Protein AF-A0AAW9K6A4-F1 (afdb_monomer_lite)

Structure (mmCIF, N/CA/C/O backbone):
data_AF-A0AAW9K6A4-F1
#
_entry.id   AF-A0AAW9K6A4-F1
#
loop_
_atom_site.group_PDB
_atom_site.id
_atom_site.type_symbol
_atom_site.label_atom_id
_atom_site.label_alt_id
_atom_site.label_comp_id
_atom_site.label_asym_id
_atom_site.label_entity_id
_atom_site.label_seq_id
_atom_site.pdbx_PDB_ins_code
_atom_site.Cartn_x
_atom_site.Cartn_y
_atom_site.Cartn_z
_atom_site.occupancy
_atom_site.B_iso_or_equiv
_atom_site.auth_seq_id
_atom_site.auth_comp_id
_atom_site.auth_asym_id
_atom_site.auth_atom_id
_atom_site.pdbx_PDB_model_num
ATOM 1 N N . VAL A 1 1 ? -2.936 9.808 -4.367 1.00 63.47 1 VAL A N 1
ATOM 2 C CA . VAL A 1 1 ? -3.849 8.699 -4.768 1.00 63.47 1 VAL A CA 1
ATOM 3 C C . VAL A 1 1 ? -3.980 7.759 -3.569 1.00 63.47 1 VAL A C 1
ATOM 5 O O . VAL A 1 1 ? -3.020 7.691 -2.829 1.00 63.47 1 VAL A O 1
ATOM 8 N N . ASN A 1 2 ? -5.131 7.119 -3.307 1.00 85.81 2 ASN A N 1
ATOM 9 C CA . ASN A 1 2 ? -5.320 6.170 -2.176 1.00 85.81 2 ASN A CA 1
ATOM 10 C C . ASN A 1 2 ? -5.729 4.769 -2.672 1.00 85.81 2 ASN A C 1
ATOM 12 O O . ASN A 1 2 ? -6.499 4.055 -2.023 1.00 85.81 2 ASN A O 1
ATOM 16 N N . TYR A 1 3 ? -5.276 4.411 -3.867 1.00 94.19 3 TYR A N 1
ATOM 17 C CA . TYR A 1 3 ? -5.643 3.191 -4.569 1.00 94.19 3 TYR A CA 1
ATOM 18 C C . TYR A 1 3 ? -4.377 2.481 -5.034 1.00 94.19 3 TYR A C 1
ATOM 20 O O . TYR A 1 3 ? -3.333 3.110 -5.205 1.00 94.19 3 TYR A O 1
ATOM 28 N N . VAL A 1 4 ? -4.490 1.171 -5.223 1.00 95.75 4 VAL A N 1
ATOM 29 C CA . VAL A 1 4 ? -3.506 0.379 -5.966 1.00 95.75 4 VAL A CA 1
ATOM 30 C C . VAL A 1 4 ? -3.343 0.987 -7.363 1.00 95.75 4 VAL A C 1
ATOM 32 O O . VAL A 1 4 ? -4.348 1.358 -7.965 1.00 95.75 4 VAL A O 1
ATOM 35 N N . CYS A 1 5 ? -2.112 1.062 -7.882 1.00 96.94 5 CYS A N 1
ATOM 36 C CA . CYS A 1 5 ? -1.871 1.408 -9.286 1.00 96.94 5 CYS A CA 1
ATOM 37 C C . CYS A 1 5 ? -2.542 0.349 -10.170 1.00 96.94 5 CYS A C 1
ATOM 39 O O . CYS A 1 5 ? -2.074 -0.780 -10.264 1.00 96.94 5 CYS A O 1
ATOM 41 N N . ASP A 1 6 ? -3.679 0.682 -10.761 1.00 96.56 6 ASP A N 1
ATOM 42 C CA . ASP A 1 6 ? -4.501 -0.199 -11.594 1.00 96.56 6 ASP A CA 1
ATOM 43 C C . ASP A 1 6 ? -4.410 0.143 -13.085 1.00 96.56 6 ASP A C 1
ATOM 45 O O . ASP A 1 6 ? -4.901 -0.609 -13.925 1.00 96.56 6 ASP A O 1
ATOM 49 N N . ASP A 1 7 ? -3.740 1.239 -13.414 1.00 97.31 7 ASP A N 1
ATOM 50 C CA . ASP A 1 7 ? -3.445 1.674 -14.767 1.00 97.31 7 ASP A CA 1
ATOM 51 C C . ASP A 1 7 ? -2.019 2.222 -14.808 1.00 97.31 7 ASP A C 1
ATOM 53 O O . ASP A 1 7 ? -1.652 3.093 -14.013 1.00 97.31 7 ASP A O 1
ATOM 57 N N . LEU A 1 8 ? -1.206 1.683 -15.713 1.00 98.31 8 LEU A N 1
ATOM 58 C CA . LEU A 1 8 ? 0.147 2.153 -15.957 1.00 98.31 8 LEU A CA 1
ATOM 59 C C . LEU A 1 8 ? 0.409 2.208 -17.459 1.00 98.31 8 LEU A C 1
ATOM 61 O O . LEU A 1 8 ? 0.337 1.197 -18.159 1.00 98.31 8 LEU A O 1
ATOM 65 N N . ARG A 1 9 ? 0.782 3.398 -17.930 1.00 98.31 9 ARG A N 1
ATOM 66 C CA . ARG A 1 9 ? 1.249 3.646 -19.292 1.00 98.31 9 ARG A CA 1
ATOM 67 C C . ARG A 1 9 ? 2.759 3.846 -19.281 1.00 98.31 9 ARG A C 1
ATOM 69 O O . ARG A 1 9 ? 3.253 4.723 -18.578 1.00 98.31 9 ARG A O 1
ATOM 76 N N . VAL A 1 10 ? 3.473 3.072 -20.091 1.00 97.94 10 VAL A N 1
ATOM 77 C CA . VAL A 1 10 ? 4.931 3.163 -20.249 1.00 97.94 10 VAL A CA 1
ATOM 78 C C . VAL A 1 10 ? 5.250 3.438 -21.708 1.00 97.94 10 VAL A C 1
ATOM 80 O O . VAL A 1 10 ? 4.680 2.807 -22.592 1.00 97.94 10 VAL A O 1
ATOM 83 N N . VAL A 1 11 ? 6.144 4.389 -21.967 1.00 96.94 11 VAL A N 1
ATOM 84 C CA . VAL A 1 11 ? 6.520 4.789 -23.326 1.00 96.94 11 VAL A CA 1
ATOM 85 C C . VAL A 1 11 ? 8.020 4.611 -23.505 1.00 96.94 11 VAL A C 1
ATOM 87 O O . VAL A 1 11 ? 8.814 5.255 -22.821 1.00 96.94 11 VAL A O 1
ATOM 90 N N . PHE A 1 12 ? 8.404 3.759 -24.449 1.00 96.31 12 PHE A N 1
ATOM 91 C CA . PHE A 1 12 ? 9.786 3.558 -24.862 1.00 96.31 12 PHE A CA 1
ATOM 92 C C . PHE A 1 12 ? 10.032 4.272 -26.184 1.00 96.31 12 PHE A C 1
ATOM 94 O O . PHE A 1 12 ? 9.428 3.926 -27.194 1.00 96.31 12 PHE A O 1
ATOM 101 N N . LYS A 1 13 ? 10.958 5.234 -26.197 1.00 94.44 13 LYS A N 1
ATOM 102 C CA . LYS A 1 13 ? 11.457 5.847 -27.435 1.00 94.44 13 LYS A CA 1
AT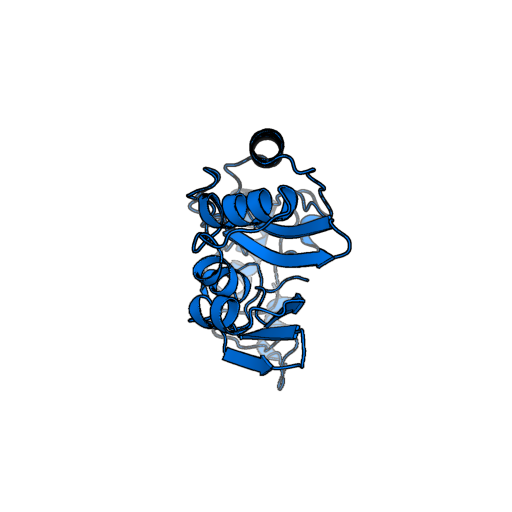OM 103 C C . LYS A 1 13 ? 12.622 5.017 -27.955 1.00 94.44 13 LYS A C 1
ATOM 105 O O . LYS A 1 13 ? 13.724 5.090 -27.412 1.00 94.44 13 LYS A O 1
ATOM 110 N N . THR A 1 14 ? 12.368 4.189 -28.960 1.00 93.81 14 THR A N 1
ATOM 111 C CA . THR A 1 14 ? 13.347 3.237 -29.487 1.00 93.81 14 THR A CA 1
ATOM 112 C C . THR A 1 14 ? 13.048 2.873 -30.935 1.00 93.81 14 THR A C 1
ATOM 114 O O . THR A 1 14 ? 11.895 2.825 -31.350 1.00 93.81 14 THR A O 1
ATOM 117 N N . LYS A 1 15 ? 14.110 2.568 -31.686 1.00 93.19 15 LYS A N 1
ATOM 118 C CA . LYS A 1 15 ? 14.020 1.940 -33.013 1.00 93.19 15 LYS A CA 1
ATOM 119 C C . LYS A 1 15 ? 13.958 0.419 -32.933 1.00 93.19 15 LYS A C 1
ATOM 121 O O . LYS A 1 15 ? 13.510 -0.237 -33.863 1.00 93.19 15 LYS A O 1
ATOM 126 N N . ASP A 1 16 ? 14.435 -0.129 -31.822 1.00 94.44 16 ASP A N 1
ATOM 127 C CA . ASP A 1 16 ? 14.441 -1.557 -31.545 1.00 94.44 16 ASP A CA 1
ATOM 128 C C . ASP A 1 16 ? 13.122 -1.945 -30.870 1.00 94.44 16 ASP A C 1
ATOM 130 O O . ASP A 1 16 ? 13.032 -2.110 -29.651 1.00 94.44 16 ASP A O 1
ATOM 134 N N . ILE A 1 17 ? 12.064 -1.951 -31.680 1.00 94.94 17 ILE A N 1
ATOM 135 C CA . ILE A 1 17 ? 10.696 -2.247 -31.248 1.00 94.94 17 ILE A CA 1
ATOM 136 C C . ILE A 1 17 ? 10.582 -3.711 -30.804 1.00 94.94 17 ILE A C 1
ATOM 138 O O . ILE A 1 17 ? 9.987 -3.992 -29.762 1.00 94.94 17 ILE A O 1
ATOM 142 N N . ASP A 1 18 ? 11.195 -4.626 -31.557 1.00 95.19 18 ASP A N 1
ATOM 143 C CA . ASP A 1 18 ? 11.116 -6.068 -31.313 1.00 95.19 18 ASP A CA 1
ATOM 144 C C . ASP A 1 18 ? 11.696 -6.449 -29.947 1.00 95.19 18 ASP A C 1
ATOM 146 O O . ASP A 1 18 ? 11.116 -7.273 -29.235 1.00 95.19 18 ASP A O 1
ATOM 150 N N . ASN A 1 19 ? 12.787 -5.796 -29.529 1.00 96.06 19 ASN A N 1
ATOM 151 C CA . ASN A 1 19 ? 13.343 -5.993 -28.197 1.00 96.06 19 ASN A CA 1
ATOM 152 C C . ASN A 1 19 ? 12.328 -5.629 -27.102 1.00 96.06 19 ASN A C 1
ATOM 154 O O . ASN A 1 19 ? 12.059 -6.455 -26.236 1.00 96.06 19 ASN A O 1
ATOM 158 N N . ILE A 1 20 ? 11.673 -4.463 -27.170 1.00 97.75 20 ILE A N 1
ATOM 159 C CA . ILE A 1 20 ? 10.656 -4.075 -26.170 1.00 97.75 20 ILE A CA 1
ATOM 160 C C . ILE A 1 20 ? 9.490 -5.065 -26.149 1.00 97.75 20 ILE A C 1
ATOM 162 O O . ILE A 1 20 ? 9.064 -5.497 -25.074 1.00 97.75 20 ILE A O 1
ATOM 166 N N . ILE A 1 21 ? 8.994 -5.470 -27.321 1.00 96.88 21 ILE A N 1
ATOM 167 C CA . ILE A 1 21 ? 7.895 -6.440 -27.426 1.00 96.88 21 ILE A CA 1
ATOM 168 C C . ILE A 1 21 ? 8.276 -7.771 -26.765 1.00 96.88 21 ILE A C 1
ATOM 170 O O . ILE A 1 21 ? 7.451 -8.352 -26.061 1.00 96.88 21 ILE A O 1
ATOM 174 N N . SER A 1 22 ? 9.523 -8.227 -26.918 1.00 97.38 22 SER A N 1
ATOM 175 C CA . SER A 1 22 ? 9.984 -9.505 -26.357 1.00 97.38 22 SER A CA 1
ATOM 176 C C . SER A 1 22 ? 9.910 -9.583 -24.819 1.00 97.38 22 SER A C 1
ATOM 178 O O . SER A 1 22 ? 9.692 -10.669 -24.268 1.00 97.38 22 SER A O 1
ATOM 180 N N . TYR A 1 23 ? 10.016 -8.441 -24.128 1.00 98.00 23 TYR A N 1
AT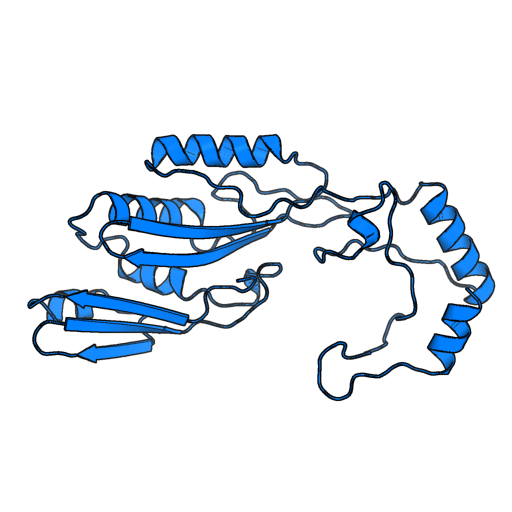OM 181 C CA . TYR A 1 23 ? 9.881 -8.334 -22.668 1.00 98.00 23 TYR A CA 1
ATOM 182 C C . TYR A 1 23 ? 8.431 -8.092 -22.211 1.00 98.00 23 TYR A C 1
ATOM 184 O O . TYR A 1 23 ? 8.081 -8.444 -21.089 1.00 98.00 23 TYR A O 1
ATOM 192 N N . SER A 1 24 ? 7.560 -7.559 -23.074 1.00 97.62 24 SER A N 1
ATOM 193 C CA . SER A 1 24 ? 6.229 -7.016 -22.731 1.00 97.62 24 SER A CA 1
ATOM 194 C C . SER A 1 24 ? 5.124 -8.071 -22.525 1.00 97.62 24 SER A C 1
ATOM 196 O O . SER A 1 24 ? 4.004 -7.924 -23.015 1.00 97.62 24 SER A O 1
ATOM 198 N N . LYS A 1 25 ? 5.417 -9.169 -21.820 1.00 97.62 25 LYS A N 1
ATOM 199 C CA . LYS A 1 25 ? 4.533 -10.345 -21.692 1.00 97.62 25 LYS A CA 1
ATOM 200 C C . LYS A 1 25 ? 3.245 -10.068 -20.922 1.00 97.62 25 LYS A C 1
ATOM 202 O O . LYS A 1 25 ? 2.238 -10.733 -21.158 1.00 97.62 25 LYS A O 1
ATOM 207 N N . ASN A 1 26 ? 3.282 -9.137 -19.974 1.00 98.00 26 ASN A N 1
ATOM 208 C CA . ASN A 1 26 ? 2.151 -8.806 -19.114 1.00 98.00 26 ASN A CA 1
ATOM 209 C C . ASN A 1 26 ? 1.408 -7.533 -19.561 1.00 98.00 26 ASN A C 1
ATOM 211 O O . ASN A 1 26 ? 0.442 -7.133 -18.898 1.00 98.00 26 ASN A O 1
ATOM 215 N N . ALA A 1 27 ? 1.841 -6.890 -20.652 1.00 98.19 27 ALA A N 1
ATOM 216 C CA . ALA A 1 27 ? 1.156 -5.734 -21.216 1.00 98.19 27 ALA A CA 1
ATOM 217 C C . ALA A 1 27 ? -0.244 -6.137 -21.705 1.00 98.19 27 ALA A C 1
ATOM 219 O O . ALA A 1 27 ? -0.440 -7.170 -22.340 1.00 98.19 27 ALA A O 1
ATOM 220 N N . THR A 1 28 ? -1.241 -5.320 -21.379 1.00 98.31 28 THR A N 1
ATOM 221 C CA . THR A 1 28 ? -2.628 -5.511 -21.827 1.00 98.31 28 THR A CA 1
ATOM 222 C C . THR A 1 28 ? -2.820 -5.007 -23.253 1.00 98.31 28 THR A C 1
ATOM 224 O O . THR A 1 28 ? -3.575 -5.594 -24.020 1.00 98.31 28 THR A O 1
ATOM 227 N N . GLU A 1 29 ? -2.125 -3.928 -23.603 1.00 98.31 29 GLU A N 1
ATOM 228 C CA . GLU A 1 29 ? -2.145 -3.332 -24.933 1.00 98.31 29 GLU A CA 1
ATOM 229 C C . GLU A 1 29 ? -0.742 -2.828 -25.282 1.00 98.31 29 GLU A C 1
ATOM 231 O O . GLU A 1 29 ? -0.021 -2.313 -24.421 1.00 98.31 29 GLU A O 1
ATOM 236 N N . ILE A 1 30 ? -0.364 -2.996 -26.549 1.00 98.31 30 ILE A N 1
ATOM 237 C CA . ILE A 1 30 ? 0.902 -2.536 -27.117 1.00 98.31 30 ILE A CA 1
ATOM 238 C C . ILE A 1 30 ? 0.563 -1.696 -28.345 1.00 98.31 30 ILE A C 1
ATOM 240 O O . ILE A 1 30 ? -0.049 -2.189 -29.291 1.00 98.31 30 ILE A O 1
ATOM 244 N N . LEU A 1 31 ? 0.965 -0.429 -28.330 1.00 97.94 31 LEU A N 1
ATOM 245 C CA . LEU A 1 31 ? 0.766 0.514 -29.425 1.00 97.94 31 LEU A CA 1
ATOM 246 C C . LEU A 1 31 ? 2.116 0.837 -30.062 1.00 97.94 31 LEU A C 1
ATOM 248 O O . LEU A 1 31 ? 3.053 1.245 -29.371 1.00 97.94 31 LEU A O 1
ATOM 252 N N . LEU A 1 32 ? 2.201 0.661 -31.380 1.00 97.44 32 LEU A N 1
ATOM 253 C CA . LEU A 1 32 ? 3.430 0.841 -32.149 1.00 97.44 32 LEU A CA 1
ATOM 254 C C . LEU A 1 32 ? 3.408 2.179 -32.894 1.00 97.44 32 LEU A C 1
ATOM 256 O O . LEU A 1 32 ? 2.483 2.463 -33.655 1.00 97.44 32 LEU A O 1
ATOM 260 N N . GLY A 1 33 ? 4.442 2.985 -32.674 1.00 93.12 33 GLY A N 1
ATOM 261 C CA . GLY A 1 33 ? 4.788 4.160 -33.467 1.00 93.12 33 GLY A CA 1
ATOM 262 C C . GLY A 1 33 ? 6.022 3.901 -34.336 1.00 93.12 33 GLY A C 1
ATOM 263 O O . GLY A 1 33 ? 6.574 2.805 -34.342 1.00 93.12 33 GLY A O 1
ATOM 264 N N . SER A 1 34 ? 6.480 4.918 -35.072 1.00 89.44 34 SER A N 1
ATOM 265 C CA . SER A 1 34 ? 7.651 4.788 -35.957 1.00 89.44 34 SER A CA 1
ATOM 266 C C . SER A 1 34 ? 8.971 4.588 -35.203 1.00 89.44 34 SER A C 1
ATOM 268 O O . SER A 1 34 ? 9.824 3.847 -35.670 1.00 89.44 34 SER A O 1
ATOM 270 N N . ASP A 1 35 ? 9.129 5.235 -34.046 1.00 94.12 35 ASP A N 1
ATOM 271 C CA . ASP A 1 35 ? 10.309 5.149 -33.168 1.00 94.12 35 ASP A CA 1
ATOM 272 C C . ASP A 1 35 ? 9.877 5.110 -31.686 1.00 94.12 35 ASP A C 1
ATOM 274 O O . ASP A 1 35 ? 10.536 5.651 -30.790 1.00 94.12 35 ASP A O 1
ATOM 278 N N . GLU A 1 36 ? 8.699 4.541 -31.430 1.00 96.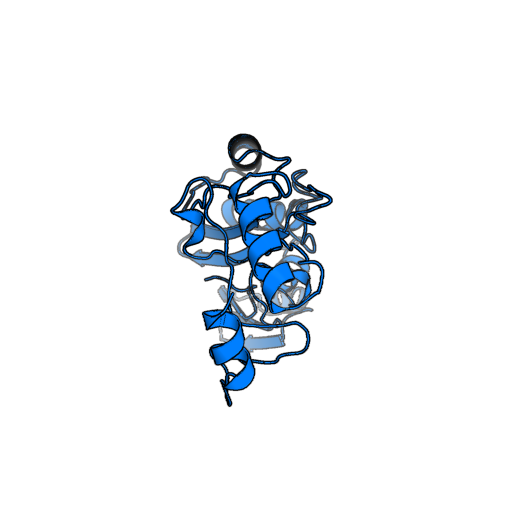31 36 GLU A N 1
ATOM 279 C CA . GLU A 1 36 ? 8.075 4.527 -30.112 1.00 96.31 36 GLU A CA 1
ATOM 280 C C . GLU A 1 36 ? 7.250 3.254 -29.904 1.00 96.31 36 GLU A C 1
ATOM 282 O O . GLU A 1 36 ? 6.521 2.823 -30.795 1.00 96.31 36 GLU A O 1
ATOM 287 N N . VAL A 1 37 ? 7.323 2.688 -28.701 1.00 98.12 37 VAL A N 1
ATOM 288 C CA . VAL A 1 37 ? 6.429 1.625 -28.232 1.00 98.12 37 VAL A CA 1
ATOM 289 C C . VAL A 1 37 ? 5.743 2.111 -26.965 1.00 98.12 37 VAL A C 1
ATOM 291 O O . VAL A 1 37 ? 6.405 2.423 -25.974 1.00 98.12 37 VAL A O 1
ATOM 294 N N . THR A 1 38 ? 4.413 2.173 -26.981 1.00 98.44 38 THR A N 1
ATOM 295 C CA . THR A 1 38 ? 3.615 2.430 -25.779 1.00 98.44 38 THR A CA 1
ATOM 296 C C . THR A 1 38 ? 3.043 1.113 -25.265 1.00 98.44 38 THR A C 1
ATOM 298 O O . THR A 1 38 ? 2.339 0.413 -25.988 1.00 98.44 38 THR A O 1
ATOM 301 N N . LEU A 1 39 ? 3.307 0.806 -23.999 1.00 98.69 39 LEU A N 1
ATOM 302 C CA . LEU A 1 39 ? 2.751 -0.334 -23.280 1.00 98.69 39 LEU A CA 1
ATOM 303 C C . LEU A 1 39 ? 1.701 0.156 -22.291 1.00 98.69 39 LEU A C 1
ATOM 305 O O . LEU A 1 39 ? 1.930 1.123 -21.557 1.00 98.69 39 LEU A O 1
ATOM 309 N N . ILE A 1 40 ? 0.566 -0.531 -22.243 1.00 98.69 40 ILE A N 1
ATOM 310 C CA . ILE A 1 40 ? -0.484 -0.280 -21.260 1.00 98.69 40 ILE A CA 1
ATOM 311 C C . ILE A 1 40 ? -0.655 -1.527 -20.405 1.00 98.69 40 ILE A C 1
ATOM 313 O O . ILE A 1 40 ? -0.953 -2.611 -20.904 1.00 98.69 40 ILE A O 1
ATOM 317 N N . TYR A 1 41 ? -0.507 -1.355 -19.098 1.00 98.75 41 TYR A N 1
ATOM 318 C CA . TYR A 1 41 ? -0.732 -2.383 -18.096 1.00 98.75 41 TYR A CA 1
ATOM 319 C C . TYR A 1 41 ? -2.015 -2.072 -17.339 1.00 98.75 41 TYR A C 1
ATOM 321 O O . TYR A 1 41 ? -2.128 -1.025 -16.700 1.00 98.75 41 TYR A O 1
ATOM 329 N N . LYS A 1 42 ? -2.975 -2.998 -17.381 1.00 98.31 42 LYS A N 1
ATOM 330 C CA . LYS A 1 42 ? -4.219 -2.898 -16.618 1.00 98.31 42 LYS A CA 1
ATOM 331 C C . LYS A 1 42 ? -4.215 -3.864 -15.440 1.00 98.31 42 LYS A C 1
ATOM 333 O O . LYS A 1 42 ? -3.940 -5.062 -15.551 1.00 98.31 42 LYS A O 1
ATOM 338 N N . GLY A 1 43 ? -4.525 -3.302 -14.288 1.00 96.88 43 GLY A N 1
ATOM 339 C CA . GLY A 1 43 ? -4.689 -3.975 -13.021 1.00 96.88 43 GLY A CA 1
ATOM 340 C C . GLY A 1 43 ? -6.157 -4.093 -12.625 1.00 96.88 43 GLY A C 1
ATOM 341 O O . GLY A 1 43 ? -7.062 -4.132 -13.454 1.00 96.88 43 GLY A O 1
ATOM 342 N N . LYS A 1 44 ? -6.383 -4.168 -11.317 1.00 96.75 44 LYS A N 1
ATOM 343 C CA . LYS A 1 44 ? -7.710 -4.152 -10.701 1.00 96.75 44 LYS A CA 1
ATOM 344 C C . LYS A 1 44 ? -7.670 -3.193 -9.527 1.00 96.75 44 LYS A C 1
ATOM 346 O O . LYS A 1 44 ? -6.871 -3.393 -8.608 1.00 96.75 44 LYS A O 1
ATOM 351 N N . THR A 1 45 ? -8.554 -2.203 -9.545 1.00 94.62 45 THR A N 1
ATOM 352 C CA . THR A 1 45 ? -8.665 -1.190 -8.498 1.00 94.62 45 THR A CA 1
ATOM 353 C C . THR A 1 45 ? -8.941 -1.825 -7.137 1.00 94.62 45 THR A C 1
ATOM 355 O O . THR A 1 45 ? -9.782 -2.714 -6.990 1.00 94.62 45 THR A O 1
ATOM 358 N N . SER A 1 46 ? -8.255 -1.327 -6.115 1.00 94.06 46 SER A N 1
ATOM 359 C CA . SER A 1 46 ? -8.596 -1.531 -4.709 1.00 94.06 46 SER A CA 1
ATOM 360 C C . SER A 1 46 ? -8.073 -0.348 -3.905 1.00 94.06 46 SER A C 1
ATOM 362 O O . SER A 1 46 ? -7.127 0.322 -4.316 1.00 94.06 46 SER A O 1
ATOM 364 N N . LEU A 1 47 ? -8.676 -0.089 -2.747 1.00 93.00 47 LEU A N 1
ATOM 365 C CA . LEU A 1 47 ? -8.149 0.889 -1.800 1.00 93.00 47 LEU A CA 1
ATOM 366 C C . LEU A 1 47 ? -6.766 0.449 -1.308 1.00 93.00 47 LEU A C 1
ATOM 368 O O . LEU A 1 47 ? -6.568 -0.726 -0.998 1.00 93.00 47 LEU A O 1
ATOM 372 N N . SER A 1 48 ? -5.860 1.407 -1.114 1.00 92.88 48 SER A N 1
ATOM 373 C CA . SER A 1 48 ? -4.490 1.178 -0.627 1.00 92.88 48 SER A CA 1
ATOM 374 C C . SER A 1 48 ? -4.416 0.473 0.732 1.00 92.88 48 SER A C 1
ATOM 376 O O . SER A 1 48 ? -3.406 -0.126 1.070 1.00 92.88 48 SER A O 1
ATOM 378 N N . ARG A 1 49 ? -5.510 0.502 1.505 1.00 89.06 49 ARG A N 1
ATOM 379 C CA . ARG A 1 49 ? -5.662 -0.217 2.782 1.00 89.06 49 ARG A CA 1
ATOM 380 C C . ARG A 1 49 ? -5.838 -1.727 2.643 1.00 89.06 49 ARG A C 1
ATOM 382 O O . ARG A 1 49 ? -5.724 -2.436 3.629 1.00 89.06 49 ARG A O 1
ATOM 389 N N . ASN A 1 50 ? -6.245 -2.180 1.458 1.00 91.69 50 ASN A N 1
ATOM 390 C CA . ASN A 1 50 ? -6.476 -3.582 1.127 1.00 91.69 50 ASN A CA 1
ATOM 391 C C . ASN A 1 50 ? -5.849 -3.885 -0.249 1.00 91.69 50 ASN A C 1
ATOM 393 O O . ASN A 1 50 ? -6.580 -4.233 -1.191 1.00 91.69 50 ASN A O 1
ATOM 397 N N . PRO A 1 51 ? -4.526 -3.709 -0.410 1.00 94.88 51 PRO A N 1
ATOM 398 C CA . PRO A 1 51 ? -3.875 -3.841 -1.710 1.00 94.88 51 PRO A CA 1
ATOM 399 C C . PRO A 1 51 ? -4.007 -5.257 -2.291 1.00 94.88 51 PRO A C 1
ATOM 401 O O . PRO A 1 51 ? -4.178 -5.409 -3.497 1.00 94.88 51 PRO A O 1
ATOM 404 N N . GLN A 1 52 ? -4.084 -6.278 -1.433 1.00 95.31 52 GLN A N 1
ATOM 405 C CA . GLN A 1 52 ? -4.279 -7.688 -1.784 1.00 95.31 52 GLN A CA 1
ATOM 406 C C . GLN A 1 52 ? -5.619 -7.998 -2.478 1.00 95.31 52 GLN A C 1
ATOM 408 O O . GLN A 1 52 ? -5.797 -9.085 -3.016 1.00 95.31 52 GLN A O 1
ATOM 413 N N . ARG A 1 53 ? -6.596 -7.076 -2.452 1.00 95.38 53 ARG A N 1
ATOM 414 C CA . ARG A 1 53 ? -7.877 -7.230 -3.177 1.00 95.38 53 ARG A CA 1
ATOM 415 C C . ARG A 1 53 ? -7.816 -6.721 -4.623 1.00 95.38 53 ARG A C 1
ATOM 417 O O . ARG A 1 53 ? -8.755 -6.958 -5.390 1.00 95.38 53 ARG A O 1
ATOM 424 N N . GLY A 1 54 ? -6.755 -5.990 -4.964 1.00 95.69 54 GLY A N 1
ATOM 425 C CA . GLY A 1 54 ? -6.504 -5.452 -6.295 1.00 95.69 54 GLY A CA 1
ATOM 426 C C . GLY A 1 54 ? -5.484 -6.277 -7.076 1.00 95.69 54 GLY A C 1
ATOM 427 O O . GLY A 1 54 ? -5.025 -7.328 -6.638 1.00 95.69 54 GLY A O 1
ATOM 428 N N . LYS A 1 55 ? -5.118 -5.768 -8.250 1.00 97.19 55 LYS A N 1
ATOM 429 C CA . LYS A 1 55 ? -3.997 -6.255 -9.061 1.00 97.19 55 LYS A CA 1
ATOM 430 C C . LYS A 1 55 ? -3.181 -5.033 -9.448 1.00 97.19 55 LYS A C 1
ATOM 432 O O . LYS A 1 55 ? -3.721 -4.145 -10.098 1.00 97.19 55 LYS A O 1
ATOM 437 N N . ASN A 1 56 ? -1.926 -4.970 -9.015 1.00 97.75 56 ASN A N 1
ATOM 438 C CA . ASN A 1 56 ? -1.088 -3.794 -9.218 1.00 97.75 56 ASN A CA 1
ATOM 439 C C . ASN A 1 56 ? -0.439 -3.825 -10.614 1.00 97.75 56 ASN A C 1
ATOM 441 O O . ASN A 1 56 ? 0.368 -4.711 -10.897 1.00 97.75 56 ASN A O 1
ATOM 445 N N . ALA A 1 57 ? -0.792 -2.878 -11.482 1.00 98.31 57 ALA A N 1
ATOM 446 C CA . ALA A 1 57 ? -0.240 -2.721 -12.826 1.00 98.31 57 ALA A CA 1
ATOM 447 C C . ALA A 1 57 ? 1.273 -2.447 -12.800 1.00 98.31 57 ALA A C 1
ATOM 449 O O . ALA A 1 57 ? 1.998 -2.949 -13.656 1.00 98.31 57 ALA A O 1
ATOM 450 N N . MET A 1 58 ? 1.772 -1.761 -11.763 1.00 97.94 58 MET A N 1
ATOM 451 C CA . MET A 1 58 ? 3.210 -1.581 -11.533 1.00 97.94 58 MET A CA 1
ATOM 452 C C . MET A 1 58 ? 3.934 -2.925 -11.462 1.00 97.94 58 MET A C 1
ATOM 454 O O . MET A 1 58 ? 4.973 -3.102 -12.082 1.00 97.94 58 MET A O 1
ATOM 458 N N . PHE A 1 59 ? 3.371 -3.909 -10.761 1.00 98.38 59 PHE A N 1
ATOM 459 C CA . PHE A 1 59 ? 4.002 -5.222 -10.606 1.00 98.38 59 PHE A CA 1
ATOM 460 C C . PHE A 1 59 ? 4.028 -6.032 -11.904 1.00 98.38 59 PHE A C 1
ATOM 462 O O . PHE A 1 59 ? 4.850 -6.935 -12.038 1.00 98.38 59 PHE A O 1
ATOM 469 N N . LEU A 1 60 ? 3.135 -5.746 -12.851 1.00 98.44 60 LEU A N 1
ATOM 470 C CA . LEU A 1 60 ? 3.171 -6.358 -14.179 1.00 98.44 60 LEU A CA 1
ATOM 471 C C . LEU A 1 60 ? 4.333 -5.798 -14.997 1.00 98.44 60 LEU A C 1
ATOM 473 O O . LEU A 1 60 ? 5.131 -6.569 -15.520 1.00 98.44 60 LEU A O 1
ATOM 477 N N . PHE A 1 61 ? 4.476 -4.472 -15.011 1.00 98.44 61 PHE A N 1
ATOM 478 C CA . PHE A 1 61 ? 5.608 -3.807 -15.650 1.00 98.44 61 PHE A CA 1
ATOM 479 C C . PHE A 1 61 ? 6.948 -4.250 -15.051 1.00 98.44 61 PHE A C 1
ATOM 481 O O . PHE A 1 61 ? 7.867 -4.594 -15.786 1.00 98.44 61 PHE A O 1
ATOM 488 N N . ILE A 1 62 ? 7.054 -4.305 -13.719 1.00 98.38 62 ILE A N 1
ATOM 489 C CA . ILE A 1 62 ? 8.294 -4.729 -13.059 1.00 98.38 62 ILE A CA 1
ATOM 490 C C . ILE A 1 62 ? 8.669 -6.153 -13.466 1.00 98.38 62 ILE A C 1
ATOM 492 O O . ILE A 1 62 ? 9.826 -6.377 -13.788 1.00 98.38 62 ILE A O 1
ATOM 496 N N . ARG A 1 63 ? 7.717 -7.098 -13.520 1.00 98.31 63 ARG A N 1
ATOM 497 C CA . ARG A 1 63 ? 7.982 -8.475 -13.981 1.00 98.31 63 ARG A CA 1
ATOM 498 C C . ARG A 1 63 ? 8.478 -8.554 -15.418 1.00 98.31 63 ARG A C 1
ATOM 500 O O . ARG A 1 63 ? 9.303 -9.409 -15.711 1.00 98.31 63 ARG A O 1
ATOM 507 N N . ASP A 1 64 ? 7.957 -7.699 -16.287 1.00 98.38 64 ASP A N 1
ATOM 508 C CA . ASP A 1 64 ? 8.382 -7.650 -17.682 1.00 98.38 64 ASP A CA 1
ATOM 509 C C . ASP A 1 64 ? 9.790 -7.066 -17.813 1.00 98.38 64 ASP A C 1
ATOM 511 O O . ASP A 1 64 ? 10.568 -7.551 -18.621 1.00 98.38 64 ASP A O 1
ATOM 515 N N . PHE A 1 65 ? 10.143 -6.059 -17.011 1.00 98.12 65 PHE A N 1
ATOM 516 C CA . PHE A 1 65 ? 11.321 -5.229 -17.270 1.00 98.12 65 PHE A CA 1
ATOM 517 C C . PHE A 1 65 ? 12.427 -5.298 -16.211 1.00 98.12 65 PHE A C 1
ATOM 519 O O . PHE A 1 65 ? 13.425 -4.597 -16.353 1.00 98.12 65 PHE A O 1
ATOM 526 N N . TYR A 1 66 ? 12.335 -6.127 -15.168 1.00 96.50 66 TYR A N 1
ATOM 527 C CA . TYR A 1 66 ? 13.392 -6.144 -14.146 1.00 96.50 66 TYR A CA 1
ATOM 528 C C . TYR A 1 66 ? 14.756 -6.665 -14.631 1.00 96.50 66 TYR A C 1
ATOM 530 O O . TYR A 1 66 ? 15.767 -6.326 -14.018 1.00 96.50 66 TYR A O 1
ATOM 538 N N . ASP A 1 67 ? 14.787 -7.445 -15.715 1.00 95.69 67 ASP A N 1
ATOM 539 C CA . ASP A 1 67 ? 16.011 -7.926 -16.383 1.00 95.69 67 ASP A CA 1
ATOM 540 C C . ASP A 1 67 ? 16.339 -7.124 -17.659 1.00 95.69 67 ASP A C 1
ATOM 542 O O . ASP A 1 67 ? 17.195 -7.519 -18.453 1.00 95.69 67 ASP A O 1
ATOM 546 N N . PHE A 1 68 ? 15.631 -6.019 -17.907 1.00 96.94 68 PHE A N 1
ATOM 547 C CA . PHE A 1 68 ? 15.870 -5.176 -19.074 1.00 96.94 68 PHE A CA 1
ATOM 548 C C . PHE A 1 68 ? 17.087 -4.266 -18.860 1.00 96.94 68 PHE A C 1
ATOM 550 O O . PHE A 1 68 ? 17.272 -3.688 -17.785 1.00 96.94 68 PHE A O 1
ATOM 557 N N . ASP A 1 69 ? 17.899 -4.096 -19.906 1.00 94.81 69 ASP A N 1
ATOM 558 C CA . ASP A 1 69 ? 19.112 -3.270 -19.875 1.00 94.81 69 ASP A CA 1
ATOM 559 C C . ASP A 1 69 ? 18.784 -1.770 -19.977 1.00 94.81 69 ASP A C 1
ATOM 561 O O . ASP A 1 69 ? 18.918 -1.117 -21.018 1.00 94.81 69 ASP A O 1
ATOM 565 N N . PHE A 1 70 ? 18.294 -1.201 -18.876 1.00 94.75 70 PHE A N 1
ATOM 566 C CA . PHE A 1 70 ? 18.089 0.238 -18.774 1.00 94.75 70 PHE A CA 1
ATOM 567 C C . PHE A 1 70 ? 19.425 0.984 -18.696 1.00 94.75 70 PHE A C 1
ATOM 569 O O . PHE A 1 70 ? 20.299 0.669 -17.897 1.00 94.75 70 PHE A O 1
ATOM 576 N N . LYS A 1 71 ? 19.551 2.072 -19.461 1.00 91.81 71 LYS A N 1
ATOM 577 C CA . LYS A 1 71 ? 20.778 2.890 -19.482 1.00 91.81 71 LYS A CA 1
ATOM 578 C C . LYS A 1 71 ? 20.934 3.789 -18.254 1.00 91.81 71 LYS A C 1
ATOM 580 O O . LYS A 1 71 ? 22.051 4.142 -17.876 1.00 91.81 71 LYS A O 1
ATOM 585 N N . GLU A 1 72 ? 19.823 4.213 -17.657 1.00 93.38 72 GLU A N 1
ATOM 586 C CA . GLU A 1 72 ? 19.825 5.165 -16.548 1.00 93.38 72 GLU A CA 1
ATOM 587 C C . GLU A 1 72 ? 19.867 4.437 -15.199 1.00 93.38 72 GLU A C 1
ATOM 589 O O . GLU A 1 72 ? 18.977 3.663 -14.856 1.00 93.38 72 GLU A O 1
ATOM 594 N N . LYS A 1 73 ? 20.880 4.726 -14.374 1.00 93.62 73 LYS A N 1
ATOM 595 C CA . LYS A 1 73 ? 21.029 4.082 -13.054 1.00 93.62 73 LYS A CA 1
ATOM 596 C C . LYS A 1 73 ? 19.828 4.309 -12.131 1.00 93.62 73 LYS A C 1
ATOM 598 O O . LYS A 1 73 ? 19.511 3.440 -11.327 1.00 93.62 73 LYS A O 1
ATOM 603 N N . GLY A 1 74 ? 19.162 5.460 -12.243 1.00 95.00 74 GLY A N 1
ATOM 604 C CA . GLY A 1 74 ? 18.008 5.787 -11.403 1.00 95.00 74 GLY A CA 1
ATOM 605 C C . GLY A 1 74 ? 16.828 4.833 -11.614 1.00 95.00 74 GLY A C 1
ATOM 606 O O . GLY A 1 74 ? 16.274 4.339 -10.635 1.00 95.00 74 GLY A O 1
ATOM 607 N N . ILE A 1 75 ? 16.483 4.509 -12.867 1.00 96.06 75 ILE A N 1
ATOM 608 C CA . ILE A 1 75 ? 15.383 3.576 -13.154 1.00 96.06 75 ILE A CA 1
ATOM 609 C C . ILE A 1 75 ? 15.771 2.146 -12.779 1.00 96.06 75 ILE A C 1
ATOM 611 O O . ILE A 1 75 ? 14.944 1.434 -12.218 1.00 96.06 75 ILE A O 1
ATOM 615 N N . ILE A 1 76 ? 17.039 1.758 -12.977 1.00 96.44 76 ILE A N 1
ATOM 616 C CA . ILE A 1 76 ? 17.562 0.458 -12.526 1.00 96.44 76 ILE A CA 1
ATOM 617 C C . ILE A 1 76 ? 17.380 0.309 -11.011 1.00 96.44 76 ILE A C 1
ATOM 619 O O . ILE A 1 76 ? 16.832 -0.687 -10.542 1.00 96.44 76 ILE A O 1
ATOM 623 N N . ASN A 1 77 ? 17.803 1.311 -10.236 1.00 96.75 77 ASN A N 1
ATOM 624 C CA . ASN A 1 77 ? 17.671 1.287 -8.783 1.00 96.75 77 ASN A CA 1
ATOM 625 C C . ASN A 1 77 ? 16.203 1.253 -8.341 1.00 96.75 77 ASN A C 1
ATOM 627 O O . ASN A 1 77 ? 15.855 0.476 -7.458 1.00 96.75 77 ASN A O 1
ATOM 631 N N . MET A 1 78 ? 15.339 2.055 -8.967 1.00 97.75 78 MET A N 1
ATOM 632 C CA . MET A 1 78 ? 13.904 2.073 -8.675 1.00 97.75 78 MET A CA 1
ATOM 633 C C . MET A 1 78 ? 13.251 0.709 -8.941 1.00 97.75 78 MET A C 1
ATOM 635 O O . MET A 1 78 ? 12.506 0.206 -8.101 1.00 97.75 78 MET A O 1
ATOM 639 N N . ILE A 1 79 ? 13.549 0.091 -10.086 1.00 97.88 79 ILE A N 1
ATOM 640 C CA . ILE A 1 79 ? 13.016 -1.223 -10.459 1.00 97.88 79 ILE A CA 1
ATOM 641 C C . ILE A 1 79 ? 13.513 -2.305 -9.503 1.00 97.88 79 ILE A C 1
ATOM 643 O O . ILE A 1 79 ? 12.707 -3.108 -9.035 1.00 97.88 79 ILE A O 1
ATOM 647 N N . ASN A 1 80 ? 14.805 -2.306 -9.162 1.00 98.00 80 ASN A N 1
ATOM 648 C CA . ASN A 1 80 ? 15.355 -3.269 -8.210 1.00 98.00 80 ASN A CA 1
ATOM 649 C C . ASN A 1 80 ? 14.755 -3.088 -6.812 1.00 98.00 80 ASN A C 1
ATOM 651 O O . ASN A 1 80 ? 14.326 -4.070 -6.222 1.00 98.00 80 ASN A O 1
ATOM 655 N N . PHE A 1 81 ? 14.600 -1.854 -6.324 1.00 98.19 81 PHE A N 1
ATOM 656 C CA . PHE A 1 81 ? 13.923 -1.594 -5.051 1.00 98.19 81 PHE A CA 1
ATOM 657 C C . PHE A 1 81 ? 12.504 -2.181 -5.032 1.00 98.19 81 PHE A C 1
ATOM 659 O O . PHE A 1 81 ? 12.131 -2.882 -4.090 1.00 98.19 81 PHE A O 1
ATOM 666 N N . ILE A 1 82 ? 11.719 -1.950 -6.092 1.00 98.31 82 ILE A N 1
ATOM 667 C CA . ILE A 1 82 ? 10.362 -2.500 -6.181 1.00 98.31 82 ILE A CA 1
ATOM 668 C C . ILE A 1 82 ? 10.396 -4.031 -6.257 1.00 98.31 82 ILE A C 1
ATOM 670 O O . ILE A 1 82 ? 9.637 -4.686 -5.543 1.00 98.31 82 ILE A O 1
ATOM 674 N N . LYS A 1 83 ? 11.268 -4.616 -7.084 1.00 98.25 83 LYS A N 1
ATOM 675 C CA . LYS A 1 83 ? 11.421 -6.073 -7.226 1.00 98.25 83 LYS A CA 1
ATOM 676 C C . LYS A 1 83 ? 11.765 -6.740 -5.894 1.00 98.25 83 LYS A C 1
ATOM 678 O O . LYS A 1 83 ? 11.112 -7.711 -5.504 1.00 98.25 83 LYS A O 1
ATOM 683 N N . ASP A 1 84 ? 12.766 -6.202 -5.208 1.00 97.88 84 ASP A N 1
ATOM 684 C CA . ASP A 1 84 ? 13.365 -6.812 -4.028 1.00 97.88 84 ASP A CA 1
ATOM 685 C C . ASP A 1 84 ? 12.457 -6.660 -2.801 1.00 97.88 84 ASP A C 1
ATOM 687 O O . ASP A 1 84 ? 12.332 -7.600 -2.016 1.00 97.88 84 ASP A O 1
ATOM 691 N N . TYR A 1 85 ? 11.760 -5.522 -2.663 1.00 98.12 85 TYR A N 1
ATOM 692 C CA . TYR A 1 85 ? 11.066 -5.171 -1.419 1.00 98.12 85 TYR A CA 1
ATOM 693 C C . TYR A 1 85 ? 9.550 -5.002 -1.502 1.00 98.12 85 TYR A C 1
ATOM 695 O O . TYR A 1 85 ? 8.902 -4.996 -0.459 1.00 98.12 85 TYR A O 1
ATOM 703 N N . LEU A 1 86 ? 8.964 -4.852 -2.692 1.00 97.94 86 LEU A N 1
ATOM 704 C CA . LEU A 1 86 ? 7.546 -4.487 -2.824 1.00 97.94 86 LEU A CA 1
ATOM 705 C C . LEU A 1 86 ? 6.741 -5.458 -3.688 1.00 97.94 86 LEU A C 1
ATOM 707 O O . LEU A 1 86 ? 5.541 -5.612 -3.478 1.00 97.94 86 LEU A O 1
ATOM 711 N N . LEU A 1 87 ? 7.379 -6.105 -4.664 1.00 97.81 87 LEU A N 1
ATOM 712 C CA . LEU A 1 87 ? 6.717 -6.974 -5.631 1.00 97.81 87 LEU A CA 1
ATOM 713 C C . LEU A 1 87 ? 5.965 -8.104 -4.915 1.00 97.81 87 LEU A C 1
ATOM 715 O O . LEU A 1 87 ? 6.585 -8.926 -4.249 1.00 97.81 87 LEU A O 1
ATOM 719 N N . ASP A 1 88 ? 4.641 -8.146 -5.062 1.00 95.44 88 ASP A N 1
ATOM 720 C CA . ASP A 1 88 ? 3.734 -9.112 -4.413 1.00 95.44 88 ASP A CA 1
ATOM 721 C C . ASP A 1 88 ? 3.773 -9.147 -2.876 1.00 95.44 88 ASP A C 1
ATOM 723 O O . ASP A 1 88 ? 3.272 -10.093 -2.269 1.00 95.44 88 ASP A O 1
ATOM 727 N N . ASP A 1 89 ? 4.327 -8.119 -2.233 1.00 97.62 89 ASP A N 1
ATOM 728 C CA . ASP A 1 89 ? 4.304 -7.991 -0.780 1.00 97.62 89 ASP A CA 1
ATOM 729 C C . ASP A 1 89 ? 3.259 -6.960 -0.357 1.00 97.62 89 ASP A C 1
ATOM 731 O O . ASP A 1 89 ? 3.396 -5.758 -0.580 1.00 97.62 89 ASP A O 1
ATOM 735 N N . PHE A 1 90 ? 2.185 -7.450 0.254 1.00 97.19 90 PHE A N 1
ATOM 736 C CA . PHE A 1 90 ? 1.061 -6.629 0.702 1.00 97.19 90 PHE A CA 1
ATOM 737 C C . PHE A 1 90 ? 1.157 -6.228 2.169 1.00 97.19 90 PHE A C 1
ATOM 739 O O . PHE A 1 90 ? 0.389 -5.370 2.608 1.00 97.19 90 PHE A O 1
ATOM 746 N N . TYR A 1 91 ? 2.058 -6.849 2.931 1.00 97.56 91 TYR A N 1
ATOM 747 C CA . TYR A 1 91 ? 2.095 -6.741 4.389 1.00 97.56 91 TYR A CA 1
ATOM 748 C C . TYR A 1 91 ? 3.431 -6.201 4.917 1.00 97.56 91 TYR A C 1
ATOM 750 O O . TYR A 1 91 ? 3.524 -5.865 6.098 1.00 97.56 91 TYR A O 1
ATOM 758 N N . GLY A 1 92 ? 4.430 -6.037 4.048 1.00 97.69 92 GLY A N 1
ATOM 759 C CA . GLY A 1 92 ? 5.740 -5.481 4.378 1.00 97.69 92 GLY A CA 1
ATOM 760 C C . GLY A 1 92 ? 6.727 -6.524 4.903 1.00 97.69 92 GLY A C 1
ATOM 761 O O . GLY A 1 92 ? 7.624 -6.179 5.673 1.00 97.69 92 GLY A O 1
ATOM 762 N N . GLU A 1 93 ? 6.557 -7.792 4.533 1.00 98.44 93 GLU A N 1
ATOM 763 C CA . GLU A 1 93 ? 7.459 -8.885 4.903 1.00 98.44 93 GLU A CA 1
ATOM 764 C C . GLU A 1 93 ? 8.863 -8.701 4.317 1.00 98.44 93 GLU A C 1
ATOM 766 O O . GLU A 1 93 ? 9.847 -8.780 5.050 1.00 98.44 93 GLU A O 1
ATOM 771 N N . LYS A 1 94 ? 8.977 -8.380 3.024 1.00 98.38 94 LYS A N 1
ATOM 772 C CA . LYS A 1 94 ? 10.264 -8.252 2.321 1.00 98.38 94 LYS A CA 1
ATOM 773 C C . LYS A 1 94 ? 11.072 -7.066 2.829 1.00 98.38 94 LYS A C 1
ATOM 775 O O . LYS A 1 94 ? 12.281 -7.152 3.020 1.00 98.3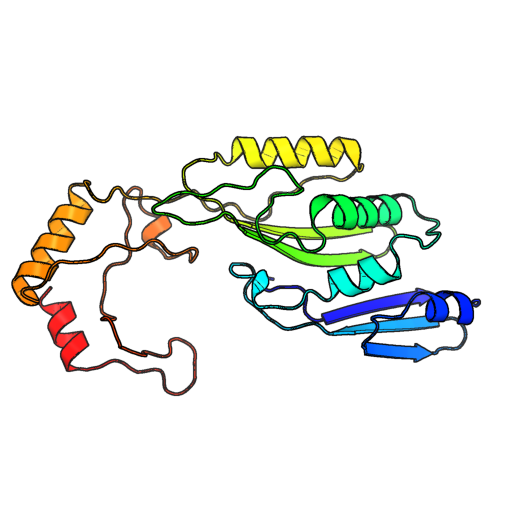8 94 LYS A O 1
ATOM 780 N N . ILE A 1 95 ? 10.391 -5.953 3.090 1.00 97.19 95 ILE A N 1
ATOM 781 C CA . ILE A 1 95 ? 10.970 -4.748 3.697 1.00 97.19 95 ILE A CA 1
ATOM 782 C C . ILE A 1 95 ? 11.279 -4.950 5.197 1.00 97.19 95 ILE A C 1
ATOM 784 O O . ILE A 1 95 ? 12.000 -4.144 5.783 1.00 97.19 95 ILE A O 1
ATOM 788 N N . GLY A 1 96 ? 10.834 -6.046 5.817 1.00 97.94 96 GLY A N 1
ATOM 789 C CA . GLY A 1 96 ? 11.115 -6.358 7.223 1.00 97.94 96 GLY A CA 1
ATOM 790 C C . GLY A 1 96 ? 10.280 -5.547 8.217 1.00 97.94 96 GLY A C 1
ATOM 791 O O . GLY A 1 96 ? 10.603 -5.496 9.403 1.00 97.94 96 GLY A O 1
ATOM 792 N N . LEU A 1 97 ? 9.202 -4.916 7.747 1.00 98.00 97 LEU A N 1
ATOM 793 C CA . LEU A 1 97 ? 8.291 -4.115 8.566 1.00 98.00 97 LEU A CA 1
ATOM 794 C C . LEU A 1 97 ? 6.992 -4.847 8.916 1.00 98.00 97 LEU A C 1
ATOM 796 O O . LEU A 1 97 ? 6.169 -4.276 9.625 1.00 98.00 97 LEU A O 1
ATOM 800 N N . TYR A 1 98 ? 6.809 -6.100 8.486 1.00 98.06 98 TYR A N 1
ATOM 801 C CA . TYR A 1 98 ? 5.631 -6.895 8.833 1.00 98.06 98 TYR A CA 1
ATOM 802 C C . TYR A 1 98 ? 5.352 -6.891 10.336 1.00 98.06 98 TYR A C 1
ATOM 804 O O . TYR A 1 98 ? 6.218 -7.223 11.153 1.00 98.06 98 TYR A O 1
ATOM 812 N N . ARG A 1 99 ? 4.120 -6.553 10.706 1.00 97.12 99 ARG A N 1
ATOM 813 C CA . ARG A 1 99 ? 3.634 -6.600 12.082 1.00 97.12 99 ARG A CA 1
ATOM 814 C C . ARG A 1 99 ? 2.211 -7.111 12.109 1.00 97.12 99 ARG A C 1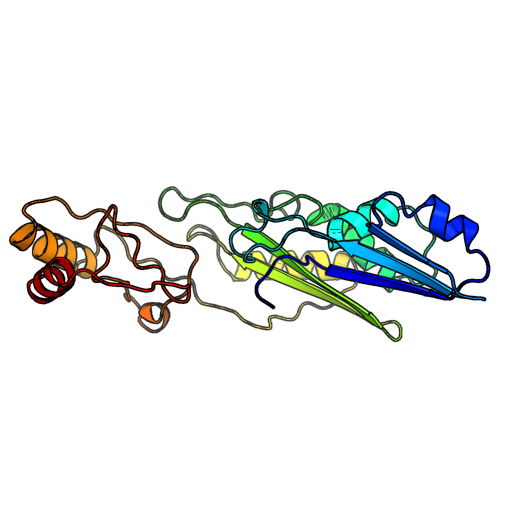
ATOM 816 O O . ARG A 1 99 ? 1.403 -6.793 11.242 1.00 97.12 99 ARG A O 1
ATOM 823 N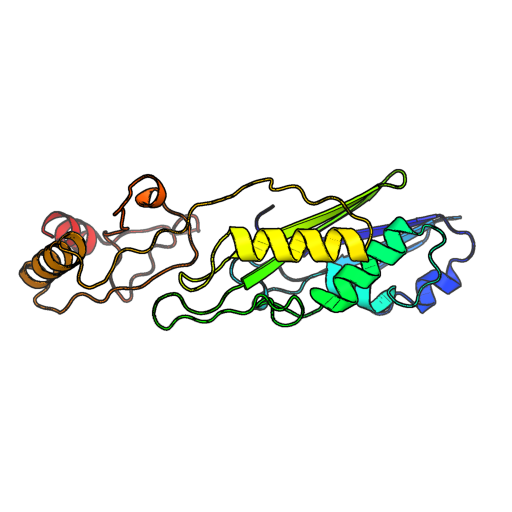 N . GLU A 1 100 ? 1.896 -7.854 13.155 1.00 96.81 100 GLU A N 1
ATOM 824 C CA . GLU A 1 100 ? 0.550 -8.325 13.433 1.00 96.81 100 GLU A CA 1
ATOM 825 C C . GLU A 1 100 ? 0.246 -8.098 14.907 1.00 96.81 100 GLU A C 1
ATOM 827 O O . GLU A 1 100 ? 1.072 -8.375 15.777 1.00 96.81 100 GLU A O 1
ATOM 832 N N . ASP A 1 101 ? -0.927 -7.546 15.178 1.00 95.19 101 ASP A N 1
ATOM 833 C CA . ASP A 1 101 ? -1.452 -7.327 16.516 1.00 95.19 101 ASP A CA 1
ATOM 834 C C . ASP A 1 101 ? -2.844 -7.951 16.607 1.00 95.19 101 ASP A C 1
ATOM 836 O O . ASP A 1 101 ? -3.635 -7.875 15.665 1.00 95.19 101 ASP A O 1
ATOM 840 N N . LYS A 1 102 ? -3.160 -8.565 17.749 1.00 93.19 102 LYS A N 1
ATOM 841 C CA . LYS A 1 102 ? -4.421 -9.294 17.941 1.00 93.19 102 LYS A CA 1
ATOM 842 C C . LYS A 1 102 ? -5.655 -8.403 17.757 1.00 93.19 102 LYS A C 1
ATOM 844 O O . LYS A 1 102 ? -6.696 -8.890 17.329 1.00 93.19 102 LYS A O 1
ATOM 849 N N . GLU A 1 103 ? -5.550 -7.120 18.094 1.00 91.00 103 GLU A N 1
ATOM 850 C CA . GLU A 1 103 ? -6.671 -6.178 18.089 1.00 91.00 103 GLU A CA 1
ATOM 851 C C . GLU A 1 103 ? -6.673 -5.300 16.836 1.00 91.00 103 GLU A C 1
ATOM 853 O O . GLU A 1 103 ? -7.743 -4.899 16.382 1.00 91.00 103 GLU A O 1
ATOM 858 N N . MET A 1 104 ? -5.499 -5.003 16.267 1.00 91.06 104 MET A N 1
ATOM 859 C CA . MET A 1 104 ? -5.335 -4.140 15.087 1.00 91.06 104 MET A CA 1
ATOM 860 C C . MET A 1 104 ? -5.133 -4.879 13.760 1.00 91.06 104 MET A C 1
ATOM 862 O O . MET A 1 104 ? -5.230 -4.257 12.700 1.00 91.06 104 MET A O 1
ATOM 866 N N . GLY A 1 105 ? -4.886 -6.187 13.800 1.00 92.50 105 GLY A N 1
ATOM 867 C CA . GLY A 1 105 ? -4.585 -6.997 12.627 1.00 92.50 105 GLY A CA 1
ATOM 868 C C . GLY A 1 105 ? -3.176 -6.754 12.082 1.00 92.50 105 GLY A C 1
ATOM 869 O O . GLY A 1 105 ? -2.252 -6.407 12.819 1.00 92.50 105 GLY A O 1
ATOM 870 N N . LYS A 1 106 ? -3.017 -6.974 10.775 1.00 95.12 106 LYS A N 1
ATOM 871 C CA . LYS A 1 106 ? -1.730 -6.929 10.068 1.00 95.12 106 LYS A CA 1
ATOM 872 C C . LYS A 1 106 ? -1.394 -5.528 9.557 1.00 95.12 106 LYS A C 1
ATOM 874 O O . LYS A 1 106 ? -2.290 -4.768 9.180 1.00 95.12 106 LYS A O 1
ATOM 879 N N . SER A 1 107 ? -0.103 -5.215 9.483 1.00 95.56 107 SER A N 1
ATOM 880 C CA . SER A 1 107 ? 0.413 -4.110 8.672 1.00 95.56 107 SER A CA 1
ATOM 881 C C . SER A 1 107 ? 0.035 -4.293 7.204 1.00 95.56 107 SER A C 1
ATOM 883 O O . SER A 1 107 ? -0.201 -5.409 6.755 1.00 95.56 107 SER A O 1
ATOM 885 N N . SER A 1 108 ? -0.011 -3.208 6.436 1.00 95.62 108 SER A N 1
ATOM 886 C CA . SER A 1 108 ? -0.213 -3.265 4.987 1.00 95.62 108 SER A CA 1
ATOM 887 C C . SER A 1 108 ? 0.683 -2.264 4.274 1.00 95.62 108 SER A C 1
ATOM 889 O O . SER A 1 108 ? 0.767 -1.118 4.718 1.00 95.62 108 SER A O 1
ATOM 891 N N . ILE A 1 109 ? 1.267 -2.655 3.145 1.00 97.19 109 ILE A N 1
ATOM 892 C CA . ILE A 1 109 ? 2.039 -1.775 2.265 1.00 97.19 109 ILE A CA 1
ATOM 893 C C . ILE A 1 109 ? 1.441 -1.778 0.856 1.00 97.19 109 ILE A C 1
ATOM 895 O O . ILE A 1 109 ? 1.103 -2.827 0.310 1.00 97.19 109 ILE A O 1
ATOM 899 N N . CYS A 1 110 ? 1.279 -0.597 0.264 1.00 97.62 110 CYS A N 1
ATOM 900 C CA . CYS A 1 110 ? 0.715 -0.441 -1.072 1.00 97.62 110 CYS A CA 1
ATOM 901 C C . CYS A 1 110 ? 1.540 0.540 -1.911 1.00 97.62 110 CYS A C 1
ATOM 903 O O . CYS A 1 110 ? 1.459 1.743 -1.665 1.00 97.62 110 CYS A O 1
ATOM 905 N N . PRO A 1 111 ? 2.252 0.074 -2.950 1.00 96.94 111 PRO A N 1
ATOM 906 C CA . PRO A 1 111 ? 2.784 0.938 -4.003 1.00 96.94 111 PRO A CA 1
ATOM 907 C C . PRO A 1 111 ? 1.645 1.504 -4.852 1.00 96.94 111 PRO A C 1
ATOM 909 O O . PRO A 1 111 ? 0.943 0.767 -5.549 1.00 96.94 111 PRO A O 1
ATOM 912 N N . MET A 1 112 ? 1.418 2.811 -4.746 1.00 97.44 112 MET A N 1
ATOM 913 C CA . MET A 1 112 ? 0.236 3.481 -5.300 1.00 97.44 112 MET A CA 1
ATOM 914 C C . MET A 1 112 ? 0.499 4.126 -6.652 1.00 97.44 112 MET A C 1
ATOM 916 O O . MET A 1 112 ? -0.380 4.121 -7.508 1.00 97.44 112 MET A O 1
ATOM 920 N N . THR A 1 113 ? 1.685 4.698 -6.852 1.00 97.19 113 THR A N 1
ATOM 921 C CA . THR A 1 113 ? 2.062 5.328 -8.122 1.00 97.19 113 THR A CA 1
ATOM 922 C C . THR A 1 113 ? 3.521 5.060 -8.430 1.00 97.19 113 THR A C 1
ATOM 924 O O . THR A 1 113 ? 4.337 4.966 -7.519 1.00 97.19 113 THR A O 1
ATOM 927 N N . ILE A 1 114 ? 3.833 4.988 -9.719 1.00 97.38 114 ILE A N 1
ATOM 928 C CA . ILE A 1 114 ? 5.187 5.032 -10.262 1.00 97.38 114 ILE A CA 1
ATOM 929 C C . ILE A 1 114 ? 5.196 6.079 -11.374 1.00 97.38 114 ILE A C 1
ATOM 931 O O . ILE A 1 114 ? 4.255 6.143 -12.167 1.00 97.38 114 ILE A O 1
ATOM 935 N N . LYS A 1 115 ? 6.227 6.916 -11.416 1.00 96.81 115 LYS A N 1
ATOM 936 C CA . LYS A 1 115 ? 6.454 7.889 -12.485 1.00 96.81 115 LYS A CA 1
ATOM 937 C C . LYS A 1 115 ? 7.924 7.900 -12.852 1.00 96.81 115 LYS A C 1
ATOM 939 O O . LYS A 1 115 ? 8.779 7.719 -11.987 1.00 96.81 115 LYS A O 1
ATOM 944 N N . TRP A 1 116 ? 8.200 8.149 -14.123 1.00 95.75 116 TRP A N 1
ATOM 945 C CA . TRP A 1 116 ? 9.544 8.374 -14.630 1.00 95.75 116 TRP A CA 1
ATOM 946 C C . TRP A 1 116 ? 9.493 9.422 -15.737 1.00 95.75 116 TRP A C 1
ATOM 948 O O . TRP A 1 116 ? 8.997 9.148 -16.828 1.00 95.75 116 TRP A O 1
ATOM 958 N N . GLU A 1 117 ? 9.994 10.623 -15.462 1.00 92.44 117 GLU A N 1
ATOM 959 C CA . GLU A 1 117 ? 10.001 11.732 -16.417 1.00 92.44 117 GLU A CA 1
ATOM 960 C C . GLU A 1 117 ? 11.281 12.555 -16.265 1.00 92.44 117 GLU A C 1
ATOM 962 O O . GLU A 1 117 ? 11.722 12.843 -15.154 1.00 92.44 117 GLU A O 1
ATOM 967 N N . ASN A 1 118 ? 11.884 12.962 -17.387 1.00 89.06 118 ASN A N 1
ATOM 968 C CA . ASN A 1 118 ? 13.065 13.839 -17.413 1.00 89.06 118 ASN A CA 1
ATOM 969 C C . ASN A 1 118 ? 14.224 13.360 -16.506 1.00 89.06 118 ASN A C 1
ATOM 971 O O . ASN A 1 118 ? 14.862 14.167 -15.827 1.00 89.06 118 ASN A O 1
ATOM 975 N N . GLY A 1 119 ? 14.468 12.044 -16.470 1.00 87.12 119 GLY A N 1
ATOM 976 C CA . GLY A 1 119 ? 15.520 11.421 -15.655 1.00 87.12 119 GLY A CA 1
ATOM 977 C C . GLY A 1 119 ? 15.229 11.380 -14.149 1.00 87.12 119 GLY A C 1
ATOM 978 O O . GLY A 1 119 ? 16.135 11.120 -13.357 1.00 87.12 119 GLY A O 1
ATOM 979 N N . LYS A 1 120 ? 13.988 11.662 -13.731 1.00 92.50 120 LYS A N 1
ATOM 980 C CA . LYS A 1 120 ? 13.544 11.606 -12.334 1.00 92.50 120 LYS A CA 1
ATOM 981 C C . LYS A 1 120 ? 12.442 10.568 -12.166 1.00 92.50 120 LYS A C 1
ATOM 983 O O . LYS A 1 120 ? 11.452 10.580 -12.896 1.00 92.50 120 LYS A O 1
ATOM 988 N N . GLY A 1 121 ? 12.630 9.690 -11.185 1.00 95.31 121 GLY A N 1
ATOM 989 C CA . GLY A 1 121 ? 11.662 8.676 -10.788 1.00 95.31 121 GLY A CA 1
ATOM 990 C C . GLY A 1 121 ? 10.978 9.027 -9.473 1.00 95.31 121 GLY A C 1
ATOM 991 O O . GLY A 1 121 ? 11.612 9.580 -8.579 1.00 95.31 121 GLY A O 1
ATOM 992 N N . GLU A 1 122 ? 9.704 8.672 -9.347 1.00 96.94 122 GLU A N 1
ATOM 993 C CA . GLU A 1 122 ? 8.924 8.808 -8.115 1.00 96.94 122 GLU A CA 1
ATOM 994 C C . GLU A 1 122 ? 8.088 7.544 -7.908 1.00 96.94 122 GLU A C 1
ATOM 996 O O . GLU A 1 122 ? 7.380 7.104 -8.818 1.00 96.94 122 GLU A O 1
ATOM 1001 N N . VAL A 1 123 ? 8.136 6.980 -6.699 1.00 97.25 123 VAL A N 1
ATOM 1002 C CA . VAL A 1 123 ? 7.249 5.896 -6.263 1.00 97.25 123 VAL A CA 1
ATOM 1003 C C . VAL A 1 123 ? 6.576 6.326 -4.969 1.00 97.25 123 VAL A C 1
ATOM 1005 O O . VAL A 1 123 ? 7.262 6.618 -3.993 1.00 97.25 123 VAL A O 1
ATOM 1008 N N . SER A 1 124 ? 5.242 6.338 -4.943 1.00 97.12 124 SER A N 1
ATOM 1009 C CA . SER A 1 124 ? 4.486 6.621 -3.717 1.00 97.12 124 SER A CA 1
ATOM 1010 C C . SER A 1 124 ? 3.973 5.334 -3.076 1.00 97.12 124 SER A C 1
ATOM 1012 O O . SER A 1 124 ? 3.564 4.389 -3.760 1.00 97.12 124 SER A O 1
ATOM 1014 N N . LEU A 1 125 ? 4.000 5.297 -1.744 1.00 96.12 125 LEU A N 1
ATOM 1015 C CA . LEU A 1 125 ? 3.687 4.125 -0.928 1.00 96.12 125 LEU A CA 1
ATOM 1016 C C . LEU A 1 125 ? 2.715 4.537 0.187 1.00 96.12 125 LEU A C 1
ATOM 1018 O O . LEU A 1 125 ? 2.922 5.557 0.838 1.00 96.12 125 LEU A O 1
ATOM 1022 N N . ASP A 1 126 ? 1.675 3.742 0.438 1.00 96.25 126 ASP A N 1
ATOM 1023 C CA . ASP A 1 126 ? 0.865 3.833 1.664 1.00 96.25 126 ASP A CA 1
ATOM 1024 C C . ASP A 1 126 ? 1.246 2.672 2.579 1.00 96.25 126 ASP A C 1
ATOM 1026 O O . ASP A 1 126 ? 1.066 1.508 2.212 1.00 96.25 126 ASP A O 1
ATOM 1030 N N . TYR A 1 127 ? 1.785 2.994 3.755 1.00 95.50 127 TYR A N 1
ATOM 1031 C CA . TYR A 1 127 ? 2.115 2.023 4.788 1.00 95.50 127 TYR A CA 1
ATOM 1032 C C . TYR A 1 127 ? 1.220 2.227 6.007 1.00 95.50 127 TYR A C 1
ATOM 1034 O O . TYR A 1 127 ? 1.177 3.304 6.607 1.00 95.50 127 TYR A O 1
ATOM 1042 N N . ARG A 1 128 ? 0.508 1.171 6.396 1.00 94.00 128 ARG A N 1
ATOM 1043 C CA . ARG A 1 128 ? -0.379 1.159 7.562 1.00 94.00 128 ARG A CA 1
ATOM 1044 C C . ARG A 1 128 ? 0.109 0.122 8.538 1.00 94.00 128 ARG A C 1
ATOM 1046 O O . ARG A 1 128 ? 0.498 -0.970 8.134 1.00 94.00 128 ARG A O 1
ATOM 1053 N N . TYR A 1 129 ? 0.051 0.462 9.815 1.00 93.75 129 TYR A N 1
ATOM 1054 C CA . TYR A 1 129 ? 0.693 -0.338 10.836 1.00 93.75 129 TYR A CA 1
ATOM 1055 C C . TYR A 1 129 ? -0.126 -0.444 12.131 1.00 93.75 129 TYR A C 1
ATOM 1057 O O . TYR A 1 129 ? -0.856 0.493 12.480 1.00 93.75 129 TYR A O 1
ATOM 1065 N N . PRO A 1 130 ? -0.037 -1.597 12.819 1.00 94.56 130 PRO A N 1
ATOM 1066 C CA . PRO A 1 130 ? -0.621 -1.818 14.142 1.00 94.56 130 PRO A CA 1
ATOM 1067 C C . PRO A 1 130 ? 0.149 -1.098 15.262 1.00 94.56 130 PRO A C 1
ATOM 1069 O O . PRO A 1 130 ? 1.212 -0.525 15.048 1.00 94.56 130 PRO A O 1
ATOM 1072 N N . LYS A 1 131 ? -0.384 -1.139 16.488 1.00 93.38 131 LYS A N 1
ATOM 1073 C CA . LYS A 1 131 ? 0.186 -0.449 17.660 1.00 93.38 131 LYS A CA 1
ATOM 1074 C C . LYS A 1 131 ? 1.532 -0.970 18.160 1.00 93.38 131 LYS A C 1
ATOM 1076 O O . LYS A 1 131 ? 2.154 -0.310 18.980 1.00 93.38 131 LYS A O 1
ATOM 1081 N N . ASN A 1 132 ? 1.965 -2.140 17.706 1.00 94.62 132 ASN A N 1
ATOM 1082 C CA . ASN A 1 132 ? 3.220 -2.772 18.115 1.00 94.62 132 ASN A CA 1
ATOM 1083 C C . ASN A 1 132 ? 4.407 -2.412 17.201 1.00 94.62 132 ASN A C 1
ATOM 1085 O O . ASN A 1 132 ? 5.381 -3.160 17.136 1.00 94.62 132 ASN A O 1
ATOM 1089 N N . ILE A 1 133 ? 4.331 -1.282 16.493 1.00 94.94 133 ILE A N 1
ATOM 1090 C CA . ILE A 1 133 ? 5.456 -0.681 15.771 1.00 94.94 133 ILE A CA 1
ATOM 1091 C C . ILE A 1 133 ? 5.356 0.839 15.790 1.00 94.94 133 ILE A C 1
ATOM 1093 O O . ILE A 1 133 ? 4.277 1.423 15.659 1.00 94.94 133 ILE A O 1
ATOM 1097 N N . GLU A 1 134 ? 6.512 1.473 15.943 1.00 93.12 134 GLU A N 1
ATOM 1098 C CA . GLU A 1 134 ? 6.633 2.920 16.015 1.00 93.12 134 GLU A CA 1
ATOM 1099 C C . GLU A 1 134 ? 6.925 3.537 14.644 1.00 93.12 134 GLU A C 1
ATOM 1101 O O . GLU A 1 134 ? 7.631 2.974 13.806 1.00 93.12 134 GLU A O 1
ATOM 1106 N N . SER A 1 135 ? 6.436 4.762 14.434 1.00 93.25 135 SER A N 1
ATOM 1107 C CA . SER A 1 135 ? 6.688 5.528 13.200 1.00 93.25 135 SER A CA 1
ATOM 1108 C C . SER A 1 135 ? 8.185 5.738 12.929 1.00 93.25 135 SER A C 1
ATOM 1110 O O . SER A 1 135 ? 8.626 5.730 11.781 1.00 93.25 135 SER A O 1
ATOM 1112 N N . SER A 1 136 ? 8.991 5.889 13.984 1.00 95.38 136 SER A N 1
ATOM 1113 C CA . SER A 1 136 ? 10.446 6.036 13.874 1.00 95.38 136 SER A CA 1
ATOM 1114 C C . SER A 1 136 ? 11.121 4.801 13.279 1.00 95.38 136 SER A C 1
ATOM 1116 O O . SER A 1 136 ? 12.027 4.949 12.465 1.00 95.38 136 SER A O 1
ATOM 1118 N N . GLU A 1 137 ? 10.667 3.599 13.632 1.00 97.06 137 GLU A N 1
ATOM 1119 C CA . GLU A 1 137 ? 11.202 2.342 13.104 1.00 97.06 137 GLU A CA 1
ATOM 1120 C C . GLU A 1 137 ? 10.961 2.234 11.594 1.00 97.06 137 GLU A C 1
ATOM 1122 O O . GLU A 1 137 ? 11.877 1.946 10.825 1.00 97.06 137 GLU A O 1
ATOM 1127 N N . ILE A 1 138 ? 9.746 2.581 11.163 1.00 97.00 138 ILE A N 1
ATOM 1128 C CA . ILE A 1 138 ? 9.349 2.612 9.751 1.00 97.00 138 ILE A CA 1
ATOM 1129 C C . ILE A 1 138 ? 10.224 3.606 8.978 1.00 97.00 138 ILE A C 1
ATOM 1131 O O . ILE A 1 138 ? 10.800 3.261 7.946 1.00 97.00 138 ILE A O 1
ATOM 1135 N N . LYS A 1 139 ? 10.366 4.833 9.495 1.00 96.69 139 LYS A N 1
ATOM 1136 C CA . LYS A 1 139 ? 11.189 5.884 8.876 1.00 96.69 139 LYS A CA 1
ATOM 1137 C C . LYS A 1 139 ? 12.649 5.460 8.756 1.00 96.69 139 LYS A C 1
ATOM 1139 O O . LYS A 1 139 ? 13.226 5.581 7.680 1.00 96.69 139 LYS A O 1
ATOM 1144 N N . ASN A 1 140 ? 13.227 4.920 9.828 1.00 98.12 140 ASN A N 1
ATOM 1145 C CA . ASN A 1 140 ? 14.607 4.440 9.834 1.00 98.12 140 ASN A CA 1
ATOM 1146 C C . ASN A 1 140 ? 14.830 3.368 8.769 1.00 98.12 140 ASN A C 1
ATOM 1148 O O . ASN A 1 140 ? 15.802 3.457 8.021 1.00 98.12 140 ASN A O 1
ATOM 1152 N N . ARG A 1 141 ? 13.892 2.424 8.627 1.00 98.06 141 ARG A N 1
ATOM 1153 C CA . ARG A 1 141 ? 13.990 1.390 7.598 1.00 98.06 141 ARG A CA 1
ATOM 1154 C C . ARG A 1 141 ? 13.989 1.971 6.185 1.00 98.06 141 ARG A C 1
ATOM 1156 O O . ARG A 1 141 ? 14.814 1.580 5.362 1.00 98.06 141 ARG A O 1
ATOM 1163 N N . PHE A 1 142 ? 13.114 2.934 5.900 1.00 97.94 142 PHE A N 1
ATOM 1164 C CA . PHE A 1 142 ? 13.127 3.612 4.603 1.00 97.94 142 PHE A CA 1
ATOM 1165 C C . PHE A 1 142 ? 14.408 4.427 4.383 1.00 97.94 142 PHE A C 1
ATOM 1167 O O . PHE A 1 142 ? 14.925 4.408 3.272 1.00 97.94 142 PHE A O 1
ATOM 1174 N N . TYR A 1 143 ? 14.972 5.069 5.411 1.00 98.00 143 TYR A N 1
ATOM 1175 C CA . TYR A 1 143 ? 16.259 5.775 5.308 1.00 98.00 143 TYR A CA 1
ATOM 1176 C C . TYR A 1 143 ? 17.458 4.845 5.072 1.00 98.00 143 TYR A C 1
ATOM 1178 O O . TYR A 1 143 ? 18.432 5.244 4.435 1.00 98.00 143 TYR A O 1
ATOM 1186 N N . GLU A 1 144 ? 17.431 3.612 5.575 1.00 98.19 144 GLU A N 1
ATOM 1187 C CA . GLU A 1 144 ? 18.445 2.601 5.247 1.00 98.19 144 GLU A CA 1
ATOM 1188 C C . GLU A 1 144 ? 18.364 2.207 3.770 1.00 98.19 144 GLU A C 1
ATOM 1190 O O . GLU A 1 144 ? 19.362 2.287 3.052 1.00 98.19 144 GLU A O 1
ATOM 1195 N N . LEU A 1 145 ? 17.158 1.872 3.303 1.00 97.81 145 LEU A N 1
ATOM 1196 C CA . LEU A 1 145 ? 16.895 1.505 1.909 1.00 97.81 145 LEU A CA 1
ATOM 1197 C C . LEU A 1 145 ? 17.224 2.652 0.945 1.00 97.81 145 LEU A C 1
ATOM 1199 O O . LEU A 1 145 ? 17.747 2.421 -0.143 1.00 97.81 145 LEU A O 1
ATOM 1203 N N . SER A 1 146 ? 17.001 3.896 1.368 1.00 97.31 146 SER A N 1
ATOM 1204 C CA . SER A 1 146 ? 17.333 5.089 0.586 1.00 97.31 146 SER A CA 1
ATOM 1205 C C . SER A 1 146 ? 18.837 5.193 0.311 1.00 97.31 146 SER A C 1
ATOM 1207 O O . SER A 1 146 ? 19.252 5.534 -0.799 1.00 97.31 146 SER A O 1
ATOM 1209 N N . LYS A 1 147 ? 19.682 4.823 1.283 1.00 97.56 147 LYS A N 1
ATOM 1210 C CA . LYS A 1 147 ? 21.145 4.784 1.115 1.00 97.56 147 LYS A CA 1
ATOM 1211 C C . LYS A 1 147 ? 21.591 3.639 0.214 1.00 97.56 147 LYS A C 1
ATOM 1213 O O . LYS A 1 147 ? 22.574 3.806 -0.515 1.00 97.56 147 LYS A O 1
ATOM 1218 N N . GLU A 1 148 ? 20.904 2.503 0.280 1.00 96.94 148 GLU A N 1
ATOM 1219 C CA . GLU A 1 148 ? 21.180 1.311 -0.525 1.00 96.94 148 GLU A CA 1
ATOM 1220 C C . GLU A 1 148 ? 20.843 1.558 -2.005 1.00 96.94 148 GLU A C 1
ATOM 1222 O O . GLU A 1 148 ? 21.723 1.457 -2.860 1.00 96.94 148 GLU A O 1
ATOM 1227 N N . TYR A 1 149 ? 19.624 2.021 -2.294 1.00 96.69 149 TYR A N 1
ATOM 1228 C CA . TYR A 1 149 ? 19.109 2.218 -3.657 1.00 96.69 149 TYR A CA 1
ATOM 1229 C C . TYR A 1 149 ? 19.250 3.652 -4.187 1.00 96.69 149 TYR A C 1
ATOM 1231 O O . TYR A 1 149 ? 18.859 3.936 -5.317 1.00 96.69 149 TYR A O 1
ATOM 1239 N N . LYS A 1 150 ? 19.865 4.562 -3.424 1.00 96.56 150 LYS A N 1
ATOM 1240 C CA . LYS A 1 150 ? 20.169 5.946 -3.842 1.00 96.56 150 LYS A CA 1
ATOM 1241 C C . LYS A 1 150 ? 18.921 6.758 -4.210 1.00 96.56 150 LYS A C 1
ATOM 1243 O O . LYS A 1 150 ? 18.893 7.405 -5.254 1.00 96.56 150 LYS A O 1
ATOM 1248 N N . PHE A 1 151 ? 17.914 6.730 -3.343 1.00 96.12 151 PHE A N 1
ATOM 1249 C CA . PHE A 1 151 ? 16.735 7.593 -3.437 1.00 96.12 151 PHE A CA 1
ATOM 1250 C C . PHE A 1 151 ? 16.587 8.467 -2.187 1.00 96.12 151 PHE A C 1
ATOM 1252 O O . PHE A 1 151 ? 17.178 8.182 -1.143 1.00 96.12 151 PHE A O 1
ATOM 1259 N N . ASP A 1 152 ? 15.772 9.512 -2.297 1.00 96.69 152 ASP A N 1
ATOM 1260 C CA . ASP A 1 152 ? 15.359 10.354 -1.176 1.00 96.69 152 ASP A CA 1
ATOM 1261 C C . ASP A 1 152 ? 14.004 9.885 -0.628 1.00 96.69 152 ASP A C 1
ATOM 1263 O O . ASP A 1 152 ? 13.161 9.375 -1.367 1.00 96.69 152 ASP A O 1
ATOM 1267 N N . VAL A 1 153 ? 13.793 10.043 0.681 1.00 96.81 153 VAL A N 1
ATOM 1268 C CA . VAL A 1 153 ? 12.531 9.695 1.350 1.00 96.81 153 VAL A CA 1
ATOM 1269 C C . VAL A 1 153 ? 11.806 10.974 1.733 1.00 96.81 153 VAL A C 1
ATOM 1271 O O . VAL A 1 153 ? 12.298 11.742 2.560 1.00 96.81 153 VAL A O 1
ATOM 1274 N N . GLU A 1 154 ? 10.608 11.157 1.189 1.00 96.56 154 GLU A N 1
ATOM 1275 C CA . GLU A 1 154 ? 9.692 12.229 1.568 1.00 96.56 154 GLU A CA 1
ATOM 1276 C C . GLU A 1 154 ? 8.454 11.651 2.262 1.00 96.56 154 GLU A C 1
ATOM 1278 O O . GLU A 1 154 ? 7.852 10.680 1.803 1.00 96.56 154 GLU A O 1
ATOM 1283 N N . ILE A 1 155 ? 8.063 12.253 3.388 1.00 95.06 155 ILE A N 1
ATOM 1284 C CA . ILE A 1 155 ? 6.831 11.898 4.095 1.00 95.06 155 ILE A CA 1
ATOM 1285 C C . ILE A 1 155 ? 5.750 12.905 3.704 1.00 95.06 155 ILE A C 1
ATOM 1287 O O . ILE A 1 155 ? 5.604 13.942 4.346 1.00 95.06 155 ILE A O 1
ATOM 1291 N N . GLU A 1 156 ? 4.964 12.582 2.675 1.00 92.62 156 GLU A N 1
ATOM 1292 C CA . GLU A 1 156 ? 3.852 13.442 2.235 1.00 92.62 156 GLU A CA 1
ATOM 1293 C C . GLU A 1 156 ? 2.780 13.600 3.322 1.00 92.62 156 GLU A C 1
ATOM 1295 O O . GLU A 1 156 ? 2.172 14.658 3.498 1.00 92.62 156 GLU A O 1
ATOM 1300 N N . ARG A 1 157 ? 2.496 12.509 4.043 1.00 91.12 157 ARG A N 1
ATOM 1301 C CA . ARG A 1 157 ? 1.444 12.478 5.052 1.00 91.12 157 ARG A CA 1
ATOM 1302 C C . ARG A 1 157 ? 1.722 11.433 6.114 1.00 91.12 157 ARG A C 1
ATOM 1304 O O . ARG A 1 157 ? 1.851 10.250 5.825 1.00 91.12 157 ARG A O 1
ATOM 1311 N N . GLU A 1 158 ? 1.644 11.862 7.364 1.00 91.12 158 GLU A N 1
ATOM 1312 C CA . GLU A 1 158 ? 1.648 10.976 8.520 1.00 91.12 158 GLU A CA 1
ATOM 1313 C C . GLU A 1 158 ? 0.351 11.152 9.310 1.00 91.12 158 GLU A C 1
ATOM 1315 O O . GLU A 1 158 ? -0.106 12.267 9.570 1.00 91.12 158 GLU A O 1
ATOM 1320 N N . LYS A 1 159 ? -0.269 10.035 9.694 1.00 87.62 159 LYS A N 1
ATOM 1321 C CA . LYS A 1 159 ? -1.383 10.033 10.644 1.00 87.62 159 LYS A CA 1
ATOM 1322 C C . LYS A 1 159 ? -0.933 9.302 11.887 1.00 87.62 159 LYS A C 1
ATOM 1324 O O . LYS A 1 159 ? -0.689 8.100 11.825 1.00 87.62 159 LYS A O 1
ATOM 1329 N N . LYS A 1 160 ? -0.903 10.012 13.015 1.00 84.06 160 LYS A N 1
ATOM 1330 C CA . LYS A 1 160 ? -0.581 9.402 14.301 1.00 84.06 160 LYS A CA 1
ATOM 1331 C C . LYS A 1 160 ? -1.490 8.197 14.552 1.00 84.06 160 LYS A C 1
ATOM 1333 O O . LYS A 1 160 ? -2.704 8.245 14.301 1.00 84.06 160 LYS A O 1
ATOM 1338 N N . LEU A 1 161 ? -0.879 7.118 15.026 1.00 87.88 161 LEU A N 1
ATOM 1339 C CA . LEU A 1 161 ? -1.581 5.944 15.513 1.00 87.88 161 LEU A CA 1
ATOM 1340 C C . LEU A 1 161 ? -2.594 6.370 16.588 1.00 87.88 161 LEU A C 1
ATOM 1342 O O . LEU A 1 161 ? -2.258 7.102 17.516 1.00 87.88 161 LEU A O 1
ATOM 1346 N N . LEU A 1 162 ? -3.832 5.906 16.443 1.00 89.62 162 LEU A N 1
ATOM 1347 C CA . LEU A 1 162 ? -4.868 6.033 17.456 1.00 89.62 162 LEU A CA 1
ATOM 1348 C C . LEU A 1 162 ? -5.315 4.623 17.812 1.00 89.62 162 LEU A C 1
ATOM 1350 O O . LEU A 1 162 ? -5.826 3.900 16.956 1.00 89.62 162 LEU A O 1
ATOM 1354 N N . TYR A 1 163 ? -5.117 4.273 19.073 1.00 91.69 163 TYR A N 1
ATOM 1355 C CA . TYR A 1 163 ? -5.619 3.060 19.683 1.00 91.69 163 TYR A CA 1
ATOM 1356 C C . TYR A 1 163 ? -6.115 3.423 21.079 1.00 91.69 163 TYR A C 1
ATOM 1358 O O . TYR A 1 163 ? -5.384 4.041 21.853 1.00 91.69 163 TYR A O 1
ATOM 1366 N N . VAL A 1 164 ? -7.358 3.064 21.382 1.00 92.75 164 VAL A N 1
ATOM 1367 C CA . VAL A 1 164 ? -7.969 3.279 22.694 1.00 92.75 164 VAL A CA 1
ATOM 1368 C C . VAL A 1 164 ? -8.213 1.904 23.292 1.00 92.75 164 VAL A C 1
ATOM 1370 O O . VAL A 1 164 ? -8.859 1.072 22.659 1.00 92.75 164 VAL A O 1
ATOM 1373 N N . SER A 1 165 ? -7.646 1.652 24.475 1.00 92.56 165 SER A N 1
ATOM 1374 C CA . SER A 1 165 ? -7.751 0.344 25.126 1.00 92.56 165 SER A CA 1
ATOM 1375 C C . SER A 1 165 ? -9.207 -0.022 25.392 1.00 92.56 165 SER A C 1
ATOM 1377 O O . SER A 1 165 ? -10.000 0.830 25.809 1.00 92.56 165 SER A O 1
ATOM 1379 N N . ASN A 1 166 ? -9.521 -1.304 25.220 1.00 91.81 166 ASN A N 1
ATOM 1380 C CA . ASN A 1 166 ? -10.819 -1.874 25.550 1.00 91.81 166 ASN A CA 1
ATOM 1381 C C . ASN A 1 166 ? -11.198 -1.678 27.031 1.00 91.81 166 ASN A C 1
ATOM 1383 O O . ASN A 1 166 ? -12.376 -1.579 27.358 1.00 91.81 166 ASN A O 1
ATOM 1387 N N . ASP A 1 167 ? -10.186 -1.562 27.893 1.00 93.06 167 ASP A N 1
ATOM 1388 C CA . ASP A 1 167 ? -10.328 -1.363 29.340 1.00 93.06 167 ASP A CA 1
ATOM 1389 C C . ASP A 1 167 ? -10.279 0.121 29.745 1.00 93.06 167 ASP A C 1
ATOM 1391 O O . ASP A 1 167 ? -10.170 0.456 30.922 1.00 93.06 167 ASP A O 1
ATOM 1395 N N . SER A 1 168 ? -10.289 1.041 28.776 1.00 95.56 168 SER A N 1
ATOM 1396 C CA . SER A 1 168 ? -10.335 2.471 29.084 1.00 95.56 168 SER A CA 1
ATOM 1397 C C . SER A 1 168 ? -11.700 2.869 29.640 1.00 95.56 168 SER A C 1
ATOM 1399 O O . SER A 1 168 ? -12.731 2.357 29.207 1.00 95.56 168 SER A O 1
ATOM 1401 N N . GLU A 1 169 ? -11.704 3.856 30.537 1.00 96.38 169 GLU A N 1
ATOM 1402 C CA . GLU A 1 169 ? -12.925 4.421 31.125 1.00 96.38 169 GLU A CA 1
ATOM 1403 C C . GLU A 1 169 ? -13.960 4.808 30.056 1.00 96.38 169 GLU A C 1
ATOM 1405 O O . GLU A 1 169 ? -15.139 4.490 30.184 1.00 96.38 169 GLU A O 1
ATOM 1410 N N . LEU A 1 170 ? -13.505 5.409 28.949 1.00 95.88 170 LEU A N 1
ATOM 1411 C CA . LEU A 1 170 ? -14.369 5.775 27.828 1.00 95.88 170 LEU A CA 1
ATOM 1412 C C . LEU A 1 170 ? -15.024 4.555 27.168 1.00 95.88 170 LEU A C 1
ATOM 1414 O O . LEU A 1 170 ? -16.229 4.567 26.936 1.00 95.88 170 LEU A O 1
ATOM 1418 N N . ILE A 1 171 ? -14.249 3.516 26.835 1.00 95.62 171 ILE A N 1
ATOM 1419 C CA . ILE A 1 171 ? -14.802 2.328 26.173 1.00 95.62 171 ILE A CA 1
ATOM 1420 C C . ILE A 1 171 ? -15.766 1.599 27.108 1.00 95.62 171 ILE A C 1
ATOM 1422 O O . ILE A 1 171 ? -16.845 1.214 26.667 1.00 95.62 171 ILE A O 1
ATOM 1426 N N . ILE A 1 172 ? -15.419 1.455 28.388 1.00 96.44 172 ILE A N 1
ATOM 1427 C CA . ILE A 1 172 ? -16.288 0.823 29.387 1.00 96.44 172 ILE A CA 1
ATOM 1428 C C . ILE A 1 172 ? -17.622 1.576 29.480 1.00 96.44 172 ILE A C 1
ATOM 1430 O O . ILE A 1 172 ? -18.676 0.956 29.344 1.00 96.44 172 ILE A O 1
ATOM 1434 N N . ALA A 1 173 ? -17.593 2.907 29.600 1.00 96.62 173 ALA A N 1
ATOM 1435 C CA . ALA A 1 173 ? -18.807 3.720 29.672 1.00 96.62 173 ALA A CA 1
ATOM 1436 C C . ALA A 1 173 ? -19.696 3.581 28.419 1.00 96.62 173 ALA A C 1
ATOM 1438 O O . ALA A 1 173 ? -20.913 3.441 28.537 1.00 96.62 173 ALA A O 1
ATOM 1439 N N . LEU A 1 174 ? -19.102 3.567 27.219 1.00 96.12 174 LEU A N 1
ATOM 1440 C CA . LEU A 1 174 ? -19.845 3.384 25.965 1.00 96.12 174 LEU A CA 1
ATOM 1441 C C . LEU A 1 174 ? -20.460 1.983 25.846 1.00 96.12 174 LEU A C 1
ATOM 1443 O O . LEU A 1 174 ? -21.594 1.844 25.389 1.00 96.12 174 LEU A O 1
ATOM 1447 N N . LYS A 1 175 ? -19.742 0.940 26.283 1.00 95.62 175 LYS A N 1
ATOM 1448 C CA . LYS A 1 175 ? -20.274 -0.429 26.320 1.00 95.62 175 LYS A CA 1
ATOM 1449 C C . LYS A 1 175 ? -21.449 -0.556 27.279 1.00 95.62 175 LYS A C 1
ATOM 1451 O O . LYS A 1 175 ? -22.428 -1.218 26.950 1.00 95.62 175 LYS A O 1
ATOM 1456 N N . GLU A 1 176 ? -21.371 0.084 28.442 1.00 96.44 176 GLU A N 1
ATOM 1457 C CA . GLU A 1 176 ? -22.476 0.103 29.398 1.00 96.44 176 GLU A CA 1
ATOM 1458 C C . GLU A 1 176 ? -23.708 0.818 28.840 1.00 96.44 176 GLU A C 1
ATOM 1460 O O . GLU A 1 176 ? -24.815 0.302 28.986 1.00 96.44 176 GLU A O 1
ATOM 1465 N N . ALA A 1 177 ? -23.533 1.975 28.191 1.00 95.81 177 ALA A N 1
ATOM 1466 C CA . ALA A 1 177 ? -24.629 2.698 27.545 1.00 95.81 177 ALA A CA 1
ATOM 1467 C C . ALA A 1 177 ? -25.311 1.834 26.471 1.00 95.81 177 ALA A C 1
ATOM 1469 O O . ALA A 1 177 ? -26.524 1.633 26.521 1.00 95.81 177 ALA A O 1
ATOM 1470 N N . TYR A 1 178 ? -24.518 1.216 25.585 1.00 95.25 178 TYR A N 1
ATOM 1471 C CA . TYR A 1 178 ? -25.021 0.271 24.585 1.00 95.25 178 TYR A CA 1
ATOM 1472 C C . TYR A 1 178 ? -25.803 -0.877 25.231 1.00 95.25 178 TYR A C 1
ATOM 1474 O O . TYR A 1 178 ? -26.946 -1.135 24.858 1.00 95.25 178 TYR A O 1
ATOM 1482 N N . LYS A 1 179 ? -25.224 -1.539 26.240 1.00 95.62 179 LYS A N 1
ATOM 1483 C CA . LYS A 1 179 ? -25.840 -2.689 26.914 1.00 95.62 179 LYS A CA 1
ATOM 1484 C C . LYS A 1 179 ? -27.161 -2.338 27.596 1.00 95.62 179 LYS A C 1
ATOM 1486 O O . LYS A 1 179 ? -28.065 -3.166 27.601 1.00 95.62 179 LYS A O 1
ATOM 1491 N N . ARG A 1 180 ? -27.302 -1.131 28.154 1.00 96.44 180 ARG A N 1
ATOM 1492 C CA . ARG A 1 180 ? -28.549 -0.688 28.806 1.00 96.44 180 ARG A CA 1
ATOM 1493 C C . ARG A 1 180 ? -29.725 -0.598 27.833 1.00 96.44 180 ARG A C 1
ATOM 1495 O O . ARG A 1 180 ? -30.838 -0.915 28.233 1.00 96.44 180 ARG A O 1
ATOM 1502 N N . VAL A 1 181 ? -29.479 -0.187 26.590 1.00 94.06 181 VAL A N 1
ATOM 1503 C CA . VAL A 1 181 ? -30.528 -0.013 25.570 1.00 94.06 181 VAL A CA 1
ATOM 1504 C C . VAL A 1 181 ? -30.725 -1.286 24.749 1.00 94.06 181 VAL A C 1
ATOM 1506 O O . VAL A 1 181 ? -31.852 -1.694 24.486 1.00 94.06 181 VAL A O 1
ATOM 1509 N N . MET A 1 182 ? -29.629 -1.939 24.360 1.00 91.44 182 MET A N 1
ATOM 1510 C CA . MET A 1 182 ? -29.655 -3.099 23.465 1.00 91.44 182 MET A CA 1
ATOM 1511 C C . MET A 1 182 ? -29.846 -4.423 24.203 1.00 91.44 182 MET A C 1
ATOM 1513 O O . MET A 1 182 ? -30.191 -5.417 23.577 1.00 91.44 182 MET A O 1
ATOM 1517 N N . ASN A 1 183 ? -29.632 -4.447 25.524 1.00 94.12 183 ASN A N 1
ATOM 1518 C CA . ASN A 1 183 ? -29.632 -5.659 26.349 1.00 94.12 183 ASN A CA 1
ATOM 1519 C C . ASN A 1 183 ? -28.658 -6.746 25.835 1.00 94.12 183 ASN A C 1
ATOM 1521 O O . ASN A 1 183 ? -28.867 -7.942 26.032 1.00 94.12 183 ASN A O 1
ATOM 1525 N N . GLU A 1 184 ? -27.577 -6.309 25.186 1.00 92.75 184 GLU A N 1
ATOM 1526 C CA . GLU A 1 184 ? -26.550 -7.130 24.542 1.00 92.75 184 GLU A CA 1
ATOM 1527 C C . GLU A 1 184 ? -25.154 -6.574 24.858 1.00 92.75 184 GLU A C 1
ATOM 1529 O O . GLU A 1 184 ? -24.987 -5.381 25.120 1.00 92.75 184 GLU A O 1
ATOM 1534 N N . GLU A 1 185 ? -24.133 -7.432 24.830 1.00 92.69 185 GLU A N 1
ATOM 1535 C CA . GLU A 1 185 ? -22.745 -6.996 25.011 1.00 92.69 185 GLU A CA 1
ATOM 1536 C C . GLU A 1 185 ? -22.225 -6.270 23.763 1.00 92.69 185 GLU A C 1
ATOM 1538 O O . GLU A 1 185 ? -22.349 -6.754 22.638 1.00 92.69 185 GLU A O 1
ATOM 1543 N N . ALA A 1 186 ? -21.587 -5.118 23.966 1.00 91.44 186 ALA A N 1
ATOM 1544 C CA . ALA A 1 186 ? -20.977 -4.353 22.885 1.00 91.44 186 ALA A CA 1
ATOM 1545 C C . ALA A 1 186 ? -19.611 -4.929 22.479 1.00 91.44 186 ALA A C 1
ATOM 1547 O O . ALA A 1 186 ? -18.668 -4.994 23.278 1.00 91.44 186 ALA A O 1
ATOM 1548 N N . ASN A 1 187 ? -19.476 -5.253 21.194 1.00 88.81 187 ASN A N 1
ATOM 1549 C CA . ASN A 1 187 ? -18.212 -5.661 20.589 1.00 88.81 187 ASN A CA 1
ATOM 1550 C C . ASN A 1 187 ? -17.381 -4.448 20.151 1.00 88.81 187 ASN A C 1
ATOM 1552 O O . ASN A 1 187 ? -17.895 -3.480 19.592 1.00 88.81 187 ASN A O 1
ATOM 1556 N N . THR A 1 188 ? -16.066 -4.519 20.354 1.00 90.44 188 THR A N 1
ATOM 1557 C CA . THR A 1 188 ? -15.117 -3.501 19.886 1.00 90.44 188 THR A CA 1
ATOM 1558 C C . THR A 1 188 ? -14.314 -4.018 18.714 1.00 90.44 188 THR A C 1
ATOM 1560 O O . THR A 1 188 ? -13.782 -5.126 18.757 1.00 90.44 188 THR A O 1
ATOM 1563 N N . ILE A 1 189 ? -14.160 -3.181 17.694 1.00 88.12 189 ILE A N 1
ATOM 1564 C CA . ILE A 1 189 ? -13.345 -3.485 16.522 1.00 88.12 189 ILE A CA 1
ATOM 1565 C C . ILE A 1 189 ? -12.414 -2.321 16.217 1.00 88.12 189 ILE A C 1
ATOM 1567 O O . ILE A 1 189 ? -12.749 -1.155 16.428 1.00 88.12 189 ILE A O 1
ATOM 1571 N N . THR A 1 190 ? -11.258 -2.632 15.649 1.00 87.56 190 THR A N 1
ATOM 1572 C CA . THR A 1 190 ? -10.398 -1.628 15.030 1.00 87.56 190 THR A CA 1
ATOM 1573 C C . THR A 1 190 ? -10.604 -1.663 13.516 1.00 87.56 190 THR A C 1
ATOM 1575 O O . THR A 1 190 ? -10.957 -2.686 12.926 1.00 87.56 190 THR A O 1
ATOM 1578 N N . LYS A 1 191 ? -10.433 -0.518 12.854 1.00 78.75 191 LYS A N 1
ATOM 1579 C CA . LYS A 1 191 ? -10.477 -0.430 11.390 1.00 78.75 191 LYS A CA 1
ATOM 1580 C C . LYS A 1 191 ? -9.288 0.384 10.901 1.00 78.75 191 LYS A C 1
ATOM 1582 O O . LYS A 1 191 ? -8.972 1.430 11.459 1.00 78.75 191 LYS A O 1
ATOM 1587 N N . GLY A 1 192 ? -8.702 -0.024 9.775 1.00 67.69 192 GLY A N 1
ATOM 1588 C CA . GLY A 1 192 ? -7.625 0.723 9.111 1.00 67.69 192 GLY A CA 1
ATOM 1589 C C . GLY A 1 192 ? -8.067 2.051 8.474 1.00 67.69 192 GLY A C 1
ATOM 1590 O O . GLY A 1 192 ? -7.254 2.734 7.857 1.00 67.69 192 GLY A O 1
ATOM 1591 N N . GLY A 1 193 ? -9.352 2.417 8.559 1.00 67.56 193 GLY A N 1
ATOM 1592 C CA . GLY A 1 193 ? -9.863 3.717 8.120 1.00 67.56 193 GLY A CA 1
ATOM 1593 C C . GLY A 1 193 ? -9.464 4.844 9.078 1.00 67.56 193 GLY A C 1
ATOM 1594 O O . GLY A 1 193 ? -9.278 4.630 10.272 1.00 67.56 193 GLY A O 1
ATOM 1595 N N . ALA A 1 194 ? -9.334 6.064 8.561 1.00 67.81 194 ALA A N 1
ATOM 1596 C CA . ALA A 1 194 ? -9.117 7.243 9.394 1.00 67.81 194 ALA A CA 1
ATOM 1597 C C . ALA A 1 194 ? -10.431 8.019 9.526 1.00 67.81 194 ALA A C 1
ATOM 1599 O O . ALA A 1 194 ? -10.961 8.465 8.514 1.00 67.81 194 ALA A O 1
ATOM 1600 N N . SER A 1 195 ? -10.923 8.182 10.753 1.00 75.81 195 SER A N 1
ATOM 1601 C CA . SER A 1 195 ? -12.054 9.052 11.095 1.00 75.81 195 SER A CA 1
ATOM 1602 C C . SER A 1 195 ? -11.575 10.285 11.872 1.00 75.81 195 SER A C 1
ATOM 1604 O O . SER A 1 195 ? -10.409 10.356 12.279 1.00 75.81 195 SER A O 1
ATOM 1606 N N . TYR A 1 196 ? -12.484 11.236 12.122 1.00 81.62 196 TYR A N 1
ATOM 1607 C CA . TYR A 1 196 ? -12.230 12.402 12.982 1.00 81.62 196 TYR A CA 1
ATOM 1608 C C . TYR A 1 196 ? -11.786 12.037 14.403 1.00 81.62 196 TYR A C 1
ATOM 1610 O O . TYR A 1 196 ? -11.120 12.844 15.045 1.00 81.62 196 TYR A O 1
ATOM 1618 N N . ALA A 1 197 ? -12.059 10.811 14.863 1.00 86.56 197 ALA A N 1
ATOM 1619 C CA . ALA A 1 197 ? -11.600 10.305 16.154 1.00 86.56 197 ALA A CA 1
ATOM 1620 C C . ALA A 1 197 ? -10.095 10.537 16.378 1.00 86.56 197 ALA A C 1
ATOM 1622 O O . ALA A 1 197 ? -9.679 10.844 17.488 1.00 86.56 197 ALA A O 1
ATOM 1623 N N . ARG A 1 198 ? -9.280 10.480 15.313 1.00 85.69 198 ARG A N 1
ATOM 1624 C CA . ARG A 1 198 ? -7.818 10.675 15.375 1.00 85.69 198 ARG A CA 1
ATOM 1625 C C . ARG A 1 198 ? -7.367 12.068 15.810 1.00 85.69 198 ARG A C 1
ATOM 1627 O O . ARG A 1 198 ? -6.197 12.228 16.137 1.00 85.69 198 ARG A O 1
ATOM 1634 N N . VAL A 1 199 ? -8.254 13.060 15.797 1.00 86.50 199 VAL A N 1
ATOM 1635 C CA . VAL A 1 199 ? -7.953 14.405 16.311 1.00 86.50 199 VAL A CA 1
ATOM 1636 C C . VAL A 1 199 ? -7.911 14.407 17.844 1.00 86.50 199 VAL A C 1
ATOM 1638 O O . VAL A 1 199 ? -7.210 15.216 18.445 1.00 86.50 199 VAL A O 1
ATOM 1641 N N . LEU A 1 200 ? -8.625 13.481 18.487 1.00 88.31 200 LEU A N 1
ATOM 1642 C CA . LEU A 1 200 ? -8.696 13.364 19.938 1.00 88.31 200 LEU A CA 1
ATOM 1643 C C . LEU A 1 200 ? -7.710 12.305 20.442 1.00 88.31 200 LEU A C 1
ATOM 1645 O O . LEU A 1 200 ? -7.517 11.268 19.812 1.00 88.31 200 LEU A O 1
ATOM 1649 N N . LYS A 1 201 ? -7.141 12.527 21.634 1.00 85.88 201 LYS A N 1
ATOM 1650 C CA . LYS A 1 201 ? -6.235 11.561 22.285 1.00 85.88 201 LYS A CA 1
ATOM 1651 C C . LYS A 1 201 ? -6.903 10.197 22.507 1.00 85.88 201 LYS A C 1
ATOM 1653 O O . LYS A 1 201 ? -6.276 9.174 22.272 1.00 85.88 201 LYS A O 1
ATOM 1658 N N . ASN A 1 202 ? -8.168 10.218 22.926 1.00 89.44 202 ASN A N 1
ATOM 1659 C CA . ASN A 1 202 ? -8.985 9.034 23.196 1.00 89.44 202 ASN A CA 1
ATOM 1660 C C . ASN A 1 202 ? -10.217 8.992 22.278 1.00 89.44 202 ASN A C 1
ATOM 1662 O O . ASN A 1 202 ? -11.287 8.577 22.702 1.00 89.44 202 ASN A O 1
ATOM 1666 N N . GLY A 1 203 ? -10.122 9.498 21.046 1.00 91.62 203 GLY A N 1
ATOM 1667 C CA . GLY A 1 203 ? -11.277 9.486 20.151 1.00 91.62 203 GLY A CA 1
ATOM 1668 C C . GLY A 1 203 ? -11.645 8.070 19.728 1.00 91.62 203 GLY A C 1
ATOM 1669 O O . GLY A 1 203 ? -10.773 7.252 19.449 1.00 91.62 203 GLY A O 1
ATOM 1670 N N . VAL A 1 204 ? -12.940 7.797 19.611 1.00 92.19 204 VAL A N 1
ATOM 1671 C CA . VAL A 1 204 ? -13.470 6.537 19.077 1.00 92.19 204 VAL A CA 1
ATOM 1672 C C . VAL A 1 204 ? -14.624 6.838 18.129 1.00 92.19 204 VAL A C 1
ATOM 1674 O O . VAL A 1 204 ? -15.251 7.892 18.219 1.00 92.19 204 VAL A O 1
ATOM 1677 N N . ALA A 1 205 ? -14.875 5.940 17.180 1.00 90.19 205 ALA A N 1
ATOM 1678 C CA . ALA A 1 205 ? -16.104 5.980 16.399 1.00 90.19 205 ALA A CA 1
ATOM 1679 C C . ALA A 1 205 ? -17.144 5.118 17.115 1.00 90.19 205 ALA A C 1
ATOM 1681 O O . ALA A 1 205 ? -16.889 3.946 17.379 1.00 90.19 205 ALA A O 1
ATOM 1682 N N . PHE A 1 206 ? -18.289 5.713 17.417 1.00 89.12 206 PHE A N 1
ATOM 1683 C CA . PHE A 1 206 ? -19.420 5.070 18.067 1.00 89.12 206 PHE A CA 1
ATOM 1684 C C . PHE A 1 206 ? -20.680 5.652 17.437 1.00 89.12 206 PHE A C 1
ATOM 1686 O O . PHE A 1 206 ? -20.791 6.874 17.328 1.00 89.12 206 PHE A O 1
ATOM 1693 N N . GLY A 1 207 ? -21.568 4.811 16.916 1.00 81.50 207 GLY A N 1
ATOM 1694 C CA . GLY A 1 207 ? -22.719 5.306 16.175 1.00 81.50 207 GLY A CA 1
ATOM 1695 C C . GLY A 1 207 ? -23.333 4.290 15.226 1.00 81.50 207 GLY A C 1
ATOM 1696 O O . GLY A 1 207 ? -22.966 3.120 15.192 1.00 81.50 207 GLY A O 1
ATOM 1697 N N . ALA A 1 208 ? -24.289 4.791 14.457 1.00 78.69 208 ALA A N 1
ATOM 1698 C CA . ALA A 1 208 ? -25.600 4.170 14.324 1.00 78.69 208 ALA A CA 1
ATOM 1699 C C . ALA A 1 208 ? -25.740 3.077 13.252 1.00 78.69 208 ALA A C 1
ATOM 1701 O O . ALA A 1 208 ? -26.823 2.903 12.704 1.00 78.69 208 ALA A O 1
ATOM 1702 N N . THR A 1 209 ? -24.656 2.376 12.930 1.00 88.25 209 THR A N 1
ATOM 1703 C CA . THR A 1 209 ? -24.723 1.188 12.076 1.00 88.25 209 THR A CA 1
ATOM 1704 C C . THR A 1 209 ? -24.571 -0.044 12.946 1.00 88.25 209 THR A C 1
ATOM 1706 O O . THR A 1 209 ? -23.527 -0.236 13.574 1.00 88.25 209 THR A O 1
ATOM 1709 N N . PHE A 1 210 ? -25.606 -0.872 12.961 1.00 89.12 210 PHE A N 1
ATOM 1710 C CA . PHE A 1 210 ? -25.643 -2.118 13.712 1.00 89.12 210 PHE A CA 1
ATOM 1711 C C . PHE A 1 210 ? -25.195 -3.299 12.848 1.00 89.12 210 PHE A C 1
ATOM 1713 O O . PHE A 1 210 ? -25.044 -3.202 11.626 1.00 89.12 210 PHE A O 1
ATOM 1720 N N . GLU A 1 211 ? -24.922 -4.428 13.497 1.00 85.75 211 GLU A N 1
ATOM 1721 C CA . GLU A 1 211 ? -24.517 -5.648 12.805 1.00 85.75 211 GLU A CA 1
ATOM 1722 C C . GLU A 1 211 ? -25.621 -6.130 11.847 1.00 85.75 211 GLU A C 1
ATOM 1724 O O . GLU A 1 211 ? -26.799 -6.148 12.195 1.00 85.75 211 GLU A O 1
ATOM 1729 N N . GLY A 1 212 ? -25.235 -6.487 10.619 1.00 87.31 212 GLY A N 1
ATOM 1730 C CA . GLY A 1 212 ? -26.159 -6.900 9.556 1.00 87.31 212 GLY A CA 1
ATOM 1731 C C . GLY A 1 212 ? -26.749 -5.761 8.715 1.00 87.31 212 GLY A C 1
ATOM 1732 O O . GLY A 1 212 ? -27.383 -6.041 7.701 1.00 87.31 212 GLY A O 1
ATOM 1733 N N . GLU A 1 213 ? -26.527 -4.494 9.075 1.00 91.38 213 GLU A N 1
ATOM 1734 C CA . GLU A 1 213 ? -27.003 -3.363 8.274 1.00 91.38 213 GLU A CA 1
ATOM 1735 C C . GLU A 1 213 ? -26.067 -3.016 7.108 1.00 91.38 213 GLU A C 1
ATOM 1737 O O . GLU A 1 213 ? -24.840 -2.990 7.244 1.00 91.38 213 GLU A O 1
ATOM 1742 N N . GLU A 1 214 ? -26.662 -2.655 5.968 1.00 92.06 214 GLU A N 1
ATOM 1743 C CA . GLU A 1 214 ? -25.955 -2.204 4.765 1.00 92.06 214 GLU A CA 1
ATOM 1744 C C . GLU A 1 214 ? -26.329 -0.750 4.416 1.00 92.06 214 GLU A C 1
ATOM 1746 O O . GLU A 1 214 ? -27.165 -0.502 3.542 1.00 92.06 214 GLU A O 1
ATOM 1751 N N . PRO A 1 215 ? -25.705 0.247 5.076 1.00 90.25 215 PRO A N 1
ATOM 1752 C CA . PRO A 1 215 ? -26.037 1.653 4.850 1.00 90.25 215 PRO A CA 1
ATOM 1753 C C . PRO A 1 215 ? -25.548 2.204 3.503 1.00 90.25 215 PRO A C 1
ATOM 1755 O O . PRO A 1 215 ? -25.932 3.305 3.130 1.00 90.25 215 PRO A O 1
ATOM 1758 N N . ASN A 1 216 ? -24.700 1.472 2.766 1.00 89.19 216 ASN A N 1
ATOM 1759 C CA . ASN A 1 216 ? -24.145 1.874 1.463 1.00 89.19 216 ASN A CA 1
ATOM 1760 C C . ASN A 1 216 ? -23.582 3.315 1.405 1.00 89.19 216 ASN A C 1
ATOM 1762 O O . ASN A 1 216 ? -23.860 4.035 0.446 1.00 89.19 216 ASN A O 1
ATOM 1766 N N . PRO A 1 217 ? -22.769 3.759 2.388 1.00 85.44 217 PRO A N 1
ATOM 1767 C CA . PRO A 1 217 ? -22.284 5.134 2.423 1.00 85.44 217 PRO A CA 1
ATOM 1768 C C . PRO A 1 217 ? -21.457 5.448 1.174 1.00 85.44 217 PRO A C 1
ATOM 1770 O O . PRO A 1 217 ? -20.532 4.702 0.836 1.00 85.44 217 PRO A O 1
ATOM 1773 N N . HIS A 1 218 ? -21.768 6.566 0.516 1.00 81.31 218 HIS A N 1
ATOM 1774 C CA . HIS A 1 218 ? -21.147 7.019 -0.734 1.00 81.31 218 HIS A CA 1
ATOM 1775 C C . HIS A 1 218 ? -21.356 6.091 -1.944 1.00 81.31 218 HIS A C 1
ATOM 1777 O O . HIS A 1 218 ? -20.597 6.163 -2.913 1.00 81.31 218 HIS A O 1
ATOM 1783 N N . MET A 1 219 ? -22.378 5.234 -1.907 1.00 89.19 219 MET A N 1
ATOM 1784 C CA . MET A 1 219 ? -22.767 4.338 -2.999 1.00 89.19 219 MET A CA 1
ATOM 1785 C C . MET A 1 219 ? -24.254 4.535 -3.350 1.00 89.19 219 MET A C 1
ATOM 1787 O O . MET A 1 219 ? -24.997 5.135 -2.572 1.00 89.19 219 MET A O 1
ATOM 1791 N N . PRO A 1 220 ? -24.729 4.060 -4.521 1.00 92.81 220 PRO A N 1
ATOM 1792 C CA . PRO A 1 220 ? -26.156 4.085 -4.835 1.00 92.81 220 PRO A CA 1
ATOM 1793 C C . PRO A 1 220 ? -26.994 3.392 -3.752 1.00 92.81 220 PRO A C 1
ATOM 1795 O O . PRO A 1 220 ? -26.586 2.360 -3.222 1.00 92.81 220 PRO A O 1
ATOM 1798 N N . ASN A 1 221 ? -28.185 3.934 -3.478 1.00 94.75 221 ASN A N 1
ATOM 1799 C CA . ASN A 1 221 ? -29.092 3.466 -2.420 1.00 94.75 221 ASN A CA 1
ATOM 1800 C C . ASN A 1 221 ? -28.489 3.542 -1.000 1.00 94.75 221 ASN A C 1
ATOM 1802 O O . ASN A 1 221 ? -28.741 2.668 -0.164 1.00 94.75 221 ASN A O 1
ATOM 1806 N N . GLU A 1 222 ? -27.706 4.591 -0.725 1.00 95.69 222 GLU A N 1
ATOM 1807 C CA . GLU A 1 222 ? -27.327 4.980 0.638 1.00 95.69 222 GLU A CA 1
ATOM 1808 C C . GLU A 1 222 ? -28.584 5.163 1.501 1.00 95.69 222 GLU A C 1
ATOM 1810 O O . GLU A 1 222 ? -29.530 5.848 1.104 1.00 95.69 222 GLU A O 1
ATOM 1815 N N . ASN A 1 223 ? -28.625 4.499 2.655 1.00 94.31 223 ASN A N 1
ATOM 1816 C CA . ASN A 1 223 ? -29.818 4.427 3.491 1.00 94.31 223 ASN A CA 1
ATOM 1817 C C . ASN A 1 223 ? -29.466 4.262 4.975 1.00 94.31 223 ASN A C 1
ATOM 1819 O O . ASN A 1 223 ? -28.340 3.928 5.342 1.00 94.31 223 ASN A O 1
ATOM 1823 N N . MET A 1 224 ? -30.460 4.492 5.828 1.00 94.19 224 MET A N 1
ATOM 1824 C CA . MET A 1 224 ? -30.375 4.253 7.261 1.00 94.19 224 MET A CA 1
ATOM 1825 C C . MET A 1 224 ? -31.760 3.887 7.794 1.00 94.19 224 MET A C 1
ATOM 1827 O O . MET A 1 224 ? -32.746 4.554 7.473 1.00 94.19 224 MET A O 1
ATOM 1831 N N . SER A 1 225 ? -31.841 2.839 8.613 1.00 93.56 225 SER A N 1
ATOM 1832 C CA . SER A 1 225 ? -33.088 2.444 9.271 1.00 93.56 225 SER A CA 1
ATOM 1833 C C . SER A 1 225 ? -33.526 3.507 10.283 1.00 93.56 225 SER A C 1
ATOM 1835 O O . SER A 1 225 ? -32.727 3.966 11.103 1.00 93.56 225 SER A O 1
ATOM 1837 N N . ILE A 1 226 ? -34.810 3.880 10.251 1.00 93.88 226 ILE A N 1
ATOM 1838 C CA . ILE A 1 226 ? -35.392 4.813 11.229 1.00 93.88 226 ILE A CA 1
ATOM 1839 C C . ILE A 1 226 ? -35.329 4.205 12.631 1.00 93.88 226 ILE A C 1
ATOM 1841 O O . ILE A 1 226 ? -34.956 4.897 13.574 1.00 93.88 226 ILE A O 1
ATOM 1845 N N . ASP A 1 227 ? -35.617 2.911 12.769 1.00 92.44 227 ASP A N 1
ATOM 1846 C CA . ASP A 1 227 ? -35.537 2.227 14.061 1.00 92.44 227 ASP A CA 1
ATOM 1847 C C . ASP A 1 227 ? -34.108 2.263 14.610 1.00 92.44 227 ASP A C 1
ATOM 1849 O O . ASP A 1 227 ? -33.898 2.532 15.792 1.00 92.44 227 ASP A O 1
ATOM 1853 N N . SER A 1 228 ? -33.111 2.071 13.746 1.00 92.75 228 SER A N 1
ATOM 1854 C CA . SER A 1 228 ? -31.695 2.132 14.121 1.00 92.75 228 SER A CA 1
ATOM 1855 C C . SER A 1 228 ? -31.255 3.548 14.479 1.00 92.75 228 SER A C 1
ATOM 1857 O O . SER A 1 228 ? -30.526 3.737 15.451 1.00 92.75 228 SER A O 1
ATOM 1859 N N . LEU A 1 229 ? -31.754 4.563 13.770 1.00 93.19 229 LEU A N 1
ATOM 1860 C CA . LEU A 1 229 ? -31.543 5.964 14.134 1.00 93.19 229 LEU A CA 1
ATOM 1861 C C . LEU A 1 229 ? -32.132 6.281 15.515 1.00 93.19 229 LEU A C 1
ATOM 1863 O O . LEU A 1 229 ? -31.478 6.928 16.333 1.00 93.19 229 LEU A O 1
ATOM 1867 N N . MET A 1 230 ? -33.349 5.808 15.792 1.00 94.19 230 MET A N 1
ATOM 1868 C CA . MET A 1 230 ? -34.022 6.030 17.072 1.00 94.19 230 MET A CA 1
ATOM 1869 C C . MET A 1 230 ? -33.321 5.302 18.222 1.00 94.19 230 MET A C 1
ATOM 1871 O O . MET A 1 230 ? -33.158 5.898 19.287 1.00 94.19 230 MET A O 1
ATOM 1875 N N . LYS A 1 231 ? -32.839 4.074 17.993 1.00 92.06 231 LYS A N 1
ATOM 1876 C CA . LYS A 1 231 ? -32.011 3.329 18.953 1.00 92.06 231 LYS A CA 1
ATOM 1877 C C . LYS A 1 231 ? -30.688 4.031 19.227 1.00 92.06 231 LYS A C 1
ATOM 1879 O O . LYS A 1 231 ? -30.337 4.242 20.377 1.00 92.06 231 LYS A O 1
ATOM 1884 N N . ALA A 1 232 ? -29.973 4.449 18.187 1.00 93.75 232 ALA A N 1
ATOM 1885 C CA . ALA A 1 232 ? -28.690 5.128 18.343 1.00 93.75 232 ALA A CA 1
ATOM 1886 C C . ALA A 1 232 ? -28.791 6.482 19.058 1.00 93.75 232 ALA A C 1
ATOM 1888 O O . ALA A 1 232 ? -27.804 6.939 19.615 1.00 93.75 232 ALA A O 1
ATOM 1889 N N . ARG A 1 233 ? -29.962 7.129 19.028 1.00 93.56 233 ARG A N 1
ATOM 1890 C CA . ARG A 1 233 ? -30.256 8.326 19.828 1.00 93.56 233 ARG A CA 1
ATOM 1891 C C . ARG A 1 233 ? -30.448 7.999 21.314 1.00 93.56 233 ARG A C 1
ATOM 1893 O O . ARG A 1 233 ? -30.208 8.858 22.154 1.00 93.56 233 ARG A O 1
ATOM 1900 N N . GLU A 1 234 ? -31.005 6.831 21.619 1.00 93.44 234 GLU A N 1
ATOM 1901 C CA . GLU A 1 234 ? -31.283 6.395 22.992 1.00 93.44 234 GLU A CA 1
ATOM 1902 C C . GLU A 1 234 ? -30.028 5.886 23.712 1.00 93.44 234 GLU A C 1
ATOM 1904 O O . GLU A 1 234 ? -29.909 6.081 24.921 1.00 93.44 234 GLU A O 1
ATOM 1909 N N . ILE A 1 235 ? -29.109 5.270 22.959 1.00 92.38 235 ILE A N 1
ATOM 1910 C CA . ILE A 1 235 ? -27.763 4.873 23.405 1.00 92.38 235 ILE A CA 1
ATOM 1911 C C . ILE A 1 235 ? -26.910 6.113 23.699 1.00 92.38 235 ILE A C 1
ATOM 1913 O O . ILE A 1 235 ? -26.258 6.123 24.768 1.00 92.38 235 ILE A O 1
#

InterPro domains:
  IPR002933 Peptidase M20 [PF01546] (96-234)
  IPR036264 Bacterial exopeptidase dimerisation domain [SSF55031] (2-155)

Secondary structure (DSSP, 8-state):
--B---EEEEEEE-S-HHHHHHH-TT-SEEEE-SSEEEEEEE-B--BTTSGGGSB-HHHHHHHHHTTS--S-HHHHHHHHHHHHHTTT-SSSTTTT---EETTTEE-EEEEEEEEEETTEEEEEEEEE--TTS-HHHHHHHHHHHHHHHT-----S---------TTSHHHHHHHHHHHHHHSSPPP----SS--GGGGSTT-----S--TT----TTSTT----HHHHHHHHH-

pLDDT: mean 93.89, std 5.43, range [63.47, 98.75]

Foldseek 3Di:
DQKAAFKDKDKDQACPVVVLVVLLPQFPDWDDDNRMIITIFGKAIDGQQCRVVIGHSVLSVLNSPLPPPDPALLVNLVSCCCVQFPRPAFQRVSLVQWDADPFAGIKGKHFHDWDDDPSDIDIDMDIFHDPVDDPVVVVVSVVVSCVVSVHDDDDPDDQDDADADCPDPVNVVLQVQLCVLVVDGDDDHDDSDDDPLSVDNRRDDDDQDDPPDDQPPPHPPRDDDPVSVVSRVSD

Sequence (235 aa):
VNYVCDDLRVVFKTKDIDNIISYSKNATEILLGSDEVTLIYKGKTSLSRNPQRGKNAMFLFIRDFYDFDFKEKGIINMINFIKDYLLDDFYGEKIGLYREDKEMGKSSICPMTIKWENGKGEVSLDYRYPKNIESSEIKNRFYELSKEYKFDVEIEREKKLLYVSNDSELIIALKEAYKRVMNEEANTITKGGASYARVLKNGVAFGATFEGEEPNPHMPNENMSIDSLMKAREI

Radius of gyration: 22.86 Å; chains: 1; bounding box: 57×25×67 Å

Organism: Clostridium perfringens (NCBI:txid1502)